Protein AF-A0AA42X2Y7-F1 (afdb_monomer_lite)

Foldseek 3Di:
DDDDDDDDDDDDDDPDDPPPPPPDDDPLVNVVVLLVLLQVLQVVCVCVVQVDTLDDKAWEAAPPQQKIKIQDQAPQRQWDDDPRITIHGDDPPDDQDQAFDDDRNDTYRYDYPDADPDQLRRLLSSQLSSCRSCVVVGLADAFDADFQCLCLALLVVLLLLLLLLLLLQLLVPPDDVSNVLSLLLSLLSVVVNCVVPVCNLRNVSNLLSNRLQSSLSSLPSSAPDSVSSSVCLNCLSPVCNPDLGCRNRSSNNVSSSLSSLCCVQPPPLSNVNNDYRDRSSNSSCVSVVHDSHDDPVVSVVSCVVSVSVVVSVVSVVSSVVVVVVVVVVVVD

pLDDT: mean 88.09, std 18.66, range [29.53, 98.88]

Sequence (332 aa):
MDIFRTALIAGVACAAGPAWSAESPIADADARGIFIEAQHLCQVDGGQLWGQSLCGPMMLVDPKSRQVTASHADVHGALKGRGEVFVGQLPPDAIVANTAVEWSGIRWTQLLWPLPQDVSRRSTLLAHEMFHRLQPALPITAPTEGGNEHLDTLEGRYWLQLEWRALADALTATDAMAQHTAVNDALAFRAERHRQFPAAAQEEAALELNEGLAEYTGVFVGNPTRSTRIQAALHDLRAHVADRSFVRSFAYATGPAYGLLLDQAAPGWRNHLAHPARDLGTHLAEVTRTPMQRGATELRAAAARYGGRALRPKCCANGSALRSWNTTVRAS

Secondary structure (DSSP, 8-state):
------PPP-------------PPPPPHHHHHHHHHHHHHHHHHHTTTTTSS-----EEEE-TTT-EEEESS--SSS-SEEETTEEEEE--TTS--SSEEEEETTEEEEEEESSPPSSHHHHHHHHHHHHHHHHGGGS---PPPP---GGGGSHHHHHHHHHHHHHHHHHHH-SSHHHHHHHHHHHHHHHHHHHHHSTTHHHHHHHHIIIIIHHHHHHHHHH--SHHHHHHHHHHHHHHGGG-S--TTTHHHHHHHHHHHHHHHHSTTGGGGTTSTT--HHHHHHHHHT------HHHHHHHHHHTTHHHHHHHHHHHHHHHHHHHHHHTT-

Radius of gyration: 25.47 Å; chains: 1; bounding box: 47×58×106 Å

Structure (mmCIF, N/CA/C/O backbone):
data_AF-A0AA42X2Y7-F1
#
_entry.id   AF-A0AA42X2Y7-F1
#
loop_
_atom_site.group_PDB
_atom_site.id
_atom_site.type_symbol
_atom_site.label_atom_id
_atom_site.label_alt_id
_atom_site.label_comp_id
_atom_site.label_asym_id
_atom_site.label_entity_id
_atom_site.label_seq_id
_atom_site.pdbx_PDB_ins_code
_atom_site.Cartn_x
_atom_site.Cartn_y
_atom_site.Cartn_z
_atom_site.occupancy
_atom_site.B_iso_or_equiv
_atom_site.auth_seq_id
_atom_site.auth_comp_id
_atom_site.auth_asym_id
_atom_site.auth_atom_id
_atom_site.pdbx_PDB_model_num
ATOM 1 N N . MET A 1 1 ? 19.946 -37.265 78.567 1.00 35.66 1 MET A N 1
ATOM 2 C CA . MET A 1 1 ? 20.543 -37.744 77.308 1.00 35.66 1 MET A CA 1
ATOM 3 C C . MET A 1 1 ? 19.448 -38.534 76.620 1.00 35.66 1 MET A C 1
ATOM 5 O O . MET A 1 1 ? 19.166 -39.643 77.043 1.00 35.66 1 MET A O 1
ATOM 9 N N . ASP A 1 2 ? 18.558 -37.853 75.896 1.00 38.69 2 ASP A N 1
ATOM 10 C CA . ASP A 1 2 ? 18.688 -37.604 74.444 1.00 38.69 2 ASP A CA 1
ATOM 11 C C . ASP A 1 2 ? 18.846 -38.951 73.710 1.00 38.69 2 ASP A C 1
ATOM 13 O O . ASP A 1 2 ? 19.746 -39.715 74.030 1.00 38.69 2 ASP A O 1
ATOM 17 N N . ILE A 1 3 ? 18.022 -39.343 72.735 1.00 37.94 3 ILE A N 1
ATOM 18 C CA . ILE A 1 3 ? 17.829 -38.673 71.444 1.00 37.94 3 ILE A CA 1
ATOM 19 C C . ILE A 1 3 ? 16.547 -39.227 70.761 1.00 37.94 3 ILE A C 1
ATOM 21 O O . ILE A 1 3 ? 16.372 -40.432 70.631 1.00 37.94 3 ILE A O 1
ATOM 25 N N . PHE A 1 4 ? 15.670 -38.301 70.356 1.00 35.34 4 PHE A N 1
ATOM 26 C CA . PHE A 1 4 ? 14.848 -38.183 69.132 1.00 35.34 4 PHE A CA 1
ATOM 27 C C . PHE A 1 4 ? 14.385 -39.385 68.263 1.00 35.34 4 PHE A C 1
ATOM 29 O O . PHE A 1 4 ? 15.204 -40.145 67.767 1.00 35.34 4 PHE A O 1
ATOM 36 N N . ARG A 1 5 ? 13.060 -39.344 67.957 1.00 37.16 5 ARG A N 1
ATOM 37 C CA . ARG A 1 5 ? 12.315 -39.350 66.649 1.00 37.16 5 ARG A CA 1
ATOM 38 C C . ARG A 1 5 ? 12.688 -40.431 65.598 1.00 37.16 5 ARG A C 1
ATOM 40 O O . ARG A 1 5 ? 13.839 -40.779 65.438 1.00 37.16 5 ARG A O 1
ATOM 47 N N . THR A 1 6 ? 11.763 -41.018 64.823 1.00 36.50 6 THR A N 1
ATOM 48 C CA . THR A 1 6 ? 10.895 -40.344 63.831 1.00 36.50 6 THR A CA 1
ATOM 49 C C . THR A 1 6 ? 9.738 -41.257 63.384 1.00 36.50 6 THR A C 1
ATOM 51 O O . THR A 1 6 ? 9.972 -42.390 62.975 1.00 36.50 6 THR A O 1
ATOM 54 N N . ALA A 1 7 ? 8.504 -40.744 63.394 1.00 36.62 7 ALA A N 1
ATOM 55 C CA . ALA A 1 7 ? 7.365 -41.321 62.677 1.00 36.62 7 ALA A CA 1
ATOM 56 C C . ALA A 1 7 ? 7.249 -40.641 61.302 1.00 36.62 7 ALA A C 1
ATOM 58 O O . ALA A 1 7 ? 7.279 -39.412 61.215 1.00 36.62 7 ALA A O 1
ATOM 59 N N . LEU A 1 8 ? 7.150 -41.439 60.238 1.00 34.03 8 LEU A N 1
ATOM 60 C CA . LEU A 1 8 ? 6.973 -40.976 58.862 1.00 34.03 8 LEU A CA 1
ATOM 61 C C . LEU A 1 8 ? 5.502 -40.573 58.650 1.00 34.03 8 LEU A C 1
ATOM 63 O O . LEU A 1 8 ? 4.612 -41.418 58.730 1.00 34.03 8 LEU A O 1
ATOM 67 N N . ILE A 1 9 ? 5.245 -39.294 58.374 1.00 38.44 9 ILE A N 1
ATOM 68 C CA . ILE A 1 9 ? 3.949 -38.795 57.896 1.00 38.44 9 ILE A CA 1
ATOM 69 C C . ILE A 1 9 ? 3.997 -38.812 56.366 1.00 38.44 9 ILE A C 1
ATOM 71 O O . ILE A 1 9 ? 4.814 -38.118 55.762 1.00 38.44 9 ILE A O 1
ATOM 75 N N . ALA A 1 10 ? 3.131 -39.607 55.739 1.00 35.12 10 ALA A N 1
ATOM 76 C CA . ALA A 1 10 ? 2.922 -39.586 54.297 1.00 35.12 10 ALA A CA 1
ATOM 77 C C . ALA A 1 10 ? 2.114 -38.333 53.919 1.00 35.12 10 ALA A C 1
ATOM 79 O O . ALA A 1 10 ? 0.920 -38.242 54.197 1.00 35.12 10 ALA A O 1
ATOM 80 N N . GLY A 1 11 ? 2.781 -37.349 53.315 1.00 34.81 11 GLY A N 1
ATOM 81 C CA . GLY A 1 11 ? 2.138 -36.180 52.722 1.00 34.81 11 GLY A CA 1
ATOM 82 C C . GLY A 1 11 ? 1.574 -36.513 51.343 1.00 34.81 11 GLY A C 1
ATOM 83 O O . GLY A 1 11 ? 2.313 -36.916 50.447 1.00 34.81 11 GLY A O 1
ATOM 84 N N . VAL A 1 12 ? 0.266 -36.328 51.168 1.00 42.28 12 VAL A N 1
ATOM 85 C CA . VAL A 1 12 ? -0.388 -36.311 49.855 1.00 42.28 12 VAL A CA 1
ATOM 86 C C . VAL A 1 12 ? 0.059 -35.044 49.127 1.00 42.28 12 VAL A C 1
ATOM 88 O O . VAL A 1 12 ? -0.296 -33.933 49.517 1.00 42.28 12 VAL A O 1
ATOM 91 N N . ALA A 1 13 ? 0.863 -35.209 48.080 1.00 39.28 13 ALA A N 1
ATOM 92 C CA . ALA A 1 13 ? 1.208 -34.134 47.164 1.00 39.28 13 ALA A CA 1
ATOM 93 C C . ALA A 1 13 ? 0.019 -33.879 46.225 1.00 39.28 13 ALA A C 1
ATOM 95 O O . ALA A 1 13 ? -0.255 -34.675 45.327 1.00 39.28 13 ALA A O 1
ATOM 96 N N . CYS A 1 14 ? -0.689 -32.766 46.423 1.00 39.78 14 CYS A N 1
ATOM 97 C CA . CYS A 1 14 ? -1.574 -32.219 45.399 1.00 39.78 14 CYS A CA 1
ATOM 98 C C . CYS A 1 14 ? -0.716 -31.802 44.200 1.00 39.78 14 CYS A C 1
ATOM 100 O O . CYS A 1 14 ? -0.008 -30.796 44.252 1.00 39.7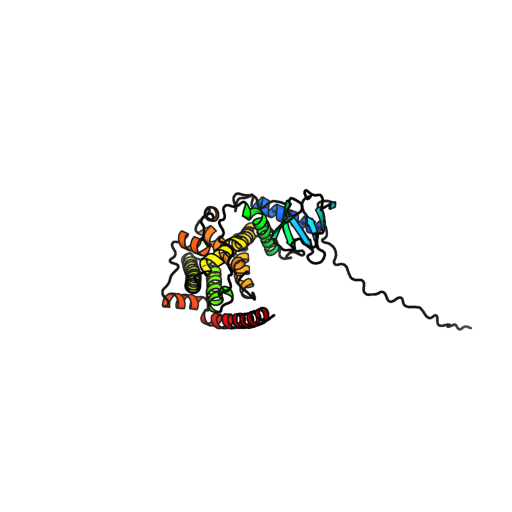8 14 CYS A O 1
ATOM 102 N N . ALA A 1 15 ? -0.769 -32.584 43.124 1.00 41.66 15 ALA A N 1
ATOM 103 C CA . ALA A 1 15 ? -0.221 -32.192 41.837 1.00 41.66 15 ALA A CA 1
ATOM 104 C C . ALA A 1 15 ? -1.043 -31.011 41.301 1.00 41.66 15 ALA A C 1
ATOM 106 O O . ALA A 1 15 ? -2.163 -31.184 40.820 1.00 41.66 15 ALA A O 1
ATOM 107 N N . ALA A 1 16 ? -0.498 -29.800 41.418 1.00 47.06 16 ALA A N 1
ATOM 108 C CA . ALA A 1 16 ? -0.986 -28.655 40.669 1.00 47.06 16 ALA A CA 1
ATOM 109 C C . ALA A 1 16 ? -0.775 -28.958 39.180 1.00 47.06 16 ALA A C 1
ATOM 111 O O . ALA A 1 16 ? 0.361 -29.071 38.716 1.00 47.06 16 ALA A O 1
ATOM 112 N N . GLY A 1 17 ? -1.872 -29.156 38.447 1.00 44.03 17 GLY A N 1
ATOM 113 C CA . GLY A 1 17 ? -1.829 -29.250 36.992 1.00 44.03 17 GLY A CA 1
ATOM 114 C C . GLY A 1 17 ? -1.224 -27.976 36.390 1.00 44.03 17 GLY A C 1
ATOM 115 O O . GLY A 1 17 ? -1.240 -26.925 37.039 1.00 44.03 17 GLY A O 1
ATOM 116 N N . PRO A 1 18 ? -0.678 -28.041 35.165 1.00 42.75 18 PRO A N 1
ATOM 117 C CA . PRO A 1 18 ? -0.149 -26.861 34.502 1.00 42.75 18 PRO A CA 1
ATOM 118 C C . PRO A 1 18 ? -1.271 -25.829 34.377 1.00 42.75 18 PRO A C 1
ATOM 120 O O . PRO A 1 18 ? -2.275 -26.068 33.707 1.00 42.75 18 PRO A O 1
ATOM 123 N N . ALA A 1 19 ? -1.108 -24.691 35.052 1.00 42.78 19 ALA A N 1
ATOM 124 C CA . ALA A 1 19 ? -1.949 -23.533 34.827 1.00 42.78 19 ALA A CA 1
ATOM 125 C C . ALA A 1 19 ? -1.808 -23.161 33.349 1.00 42.78 19 ALA A C 1
ATOM 127 O O . ALA A 1 19 ? -0.726 -22.778 32.898 1.00 42.78 19 ALA A O 1
ATOM 128 N N . TRP A 1 20 ? -2.886 -23.307 32.581 1.00 40.03 20 TRP A N 1
ATOM 129 C CA . TRP A 1 20 ? -2.995 -22.616 31.308 1.00 40.03 20 TRP A CA 1
ATOM 130 C C . TRP A 1 20 ? -2.880 -21.128 31.617 1.00 40.03 20 TRP A C 1
ATOM 132 O O . TRP A 1 20 ? -3.794 -20.530 32.182 1.00 40.03 20 TRP A O 1
ATOM 142 N N . SER A 1 21 ? -1.722 -20.544 31.311 1.00 36.31 21 SER A N 1
ATOM 143 C CA . SER A 1 21 ? -1.580 -19.099 31.278 1.00 36.31 21 SER A CA 1
ATOM 144 C C . SER A 1 21 ? -2.519 -18.620 30.182 1.00 36.31 21 SER A C 1
ATOM 146 O O . SER A 1 21 ? -2.209 -18.764 29.001 1.00 36.31 21 SER A O 1
ATOM 148 N N . ALA A 1 22 ? -3.686 -18.103 30.563 1.00 45.34 22 ALA A N 1
ATOM 149 C CA . ALA A 1 22 ? -4.433 -17.226 29.684 1.00 45.34 22 ALA A CA 1
ATOM 150 C C . ALA A 1 22 ? -3.448 -16.124 29.277 1.00 45.34 22 ALA A C 1
ATOM 152 O O . ALA A 1 22 ? -2.923 -15.415 30.137 1.00 45.34 22 ALA A O 1
ATOM 153 N N . GLU A 1 23 ? -3.089 -16.074 27.995 1.00 52.00 23 GLU A N 1
ATOM 154 C CA . GLU A 1 23 ? -2.352 -14.946 27.434 1.00 52.00 23 GLU A CA 1
ATOM 155 C C . GLU A 1 23 ? -3.095 -13.676 27.857 1.00 52.00 23 GLU A C 1
ATOM 157 O O . GLU A 1 23 ? -4.326 -13.616 27.768 1.00 52.00 23 GLU A O 1
ATOM 162 N N . SER A 1 24 ? -2.364 -12.720 28.433 1.00 55.53 24 SER A N 1
ATOM 163 C CA . SER A 1 24 ? -2.990 -11.552 29.041 1.00 55.53 24 SER A CA 1
ATOM 164 C C . SER A 1 24 ? -3.843 -10.822 27.999 1.00 55.53 24 SER A C 1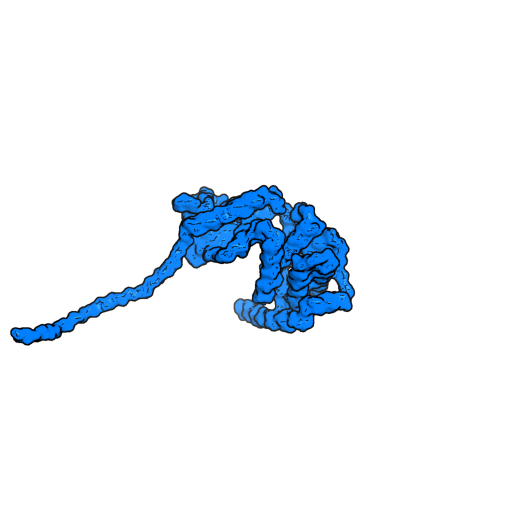
ATOM 166 O O . SER A 1 24 ? -3.353 -10.577 26.893 1.00 55.53 24 SER A O 1
ATOM 168 N N . PRO A 1 25 ? -5.096 -10.458 28.329 1.00 73.94 25 PRO A N 1
ATOM 169 C CA . PRO A 1 25 ? -5.903 -9.613 27.458 1.00 73.94 25 PRO A CA 1
ATOM 170 C C . PRO A 1 25 ? -5.135 -8.329 27.124 1.00 73.94 25 PRO A C 1
ATOM 172 O O . PRO A 1 25 ? -4.321 -7.870 27.930 1.00 73.94 25 PRO A O 1
ATOM 175 N N . ILE A 1 26 ? -5.399 -7.761 25.942 1.00 86.25 26 ILE A N 1
ATOM 176 C CA . ILE A 1 26 ? -4.789 -6.501 25.491 1.00 86.25 26 ILE A CA 1
ATOM 177 C C . ILE A 1 26 ? -4.923 -5.478 26.622 1.00 86.25 26 ILE A C 1
ATOM 179 O O . ILE A 1 26 ? -6.041 -5.164 27.040 1.00 86.25 26 ILE A O 1
ATOM 183 N N . ALA A 1 27 ? -3.798 -4.990 27.146 1.00 92.19 27 ALA A N 1
ATOM 184 C CA . ALA A 1 27 ? -3.836 -4.017 28.223 1.00 92.19 27 ALA A CA 1
ATOM 185 C C . ALA A 1 27 ? -4.458 -2.714 27.704 1.00 92.19 27 ALA A C 1
ATOM 187 O O . ALA A 1 27 ? -4.080 -2.216 26.643 1.00 92.19 27 ALA A O 1
ATOM 188 N N . ASP A 1 28 ? -5.391 -2.135 28.463 1.00 93.00 28 ASP A N 1
ATOM 189 C CA . ASP A 1 28 ? -6.124 -0.933 28.036 1.00 93.00 28 ASP A CA 1
ATOM 190 C C . ASP A 1 28 ? -5.182 0.238 27.717 1.00 93.00 28 ASP A C 1
ATOM 192 O O . ASP A 1 28 ? -5.430 1.005 26.787 1.00 93.00 28 ASP A O 1
ATOM 196 N N . ALA A 1 29 ? -4.068 0.346 28.449 1.00 93.94 29 ALA A N 1
ATOM 197 C CA . ALA A 1 29 ? -3.037 1.352 28.208 1.00 93.94 29 ALA A CA 1
ATOM 198 C C . ALA A 1 29 ? -2.328 1.162 26.855 1.00 93.94 29 ALA A C 1
ATOM 200 O O . ALA A 1 29 ? -2.108 2.148 26.149 1.00 93.94 29 ALA A O 1
ATOM 201 N N . ASP A 1 30 ? -2.025 -0.082 26.473 1.00 95.62 30 ASP A N 1
ATOM 202 C CA . ASP A 1 30 ? -1.377 -0.395 25.195 1.00 95.62 30 ASP A CA 1
ATOM 203 C C . ASP A 1 30 ? -2.327 -0.094 24.034 1.00 95.62 30 ASP A C 1
ATOM 205 O O . ASP A 1 30 ? -1.956 0.597 23.085 1.00 95.62 30 ASP A O 1
ATOM 209 N N . ALA A 1 31 ? -3.585 -0.534 24.145 1.00 97.06 31 ALA A N 1
ATOM 210 C CA . ALA A 1 31 ? -4.606 -0.257 23.141 1.00 97.06 31 ALA A CA 1
ATOM 211 C C . ALA A 1 31 ? -4.829 1.248 22.951 1.00 97.06 31 ALA A C 1
ATOM 213 O O . ALA A 1 31 ? -4.823 1.751 21.827 1.00 97.06 31 ALA A O 1
ATOM 214 N N . ARG A 1 32 ? -4.953 1.990 24.058 1.00 97.38 32 ARG A N 1
ATOM 215 C CA . ARG A 1 32 ? -5.060 3.450 24.034 1.00 97.38 32 ARG A CA 1
ATOM 216 C C . ARG A 1 32 ? -3.847 4.101 23.371 1.00 97.38 32 ARG A C 1
ATOM 218 O O . ARG A 1 32 ? -4.024 5.038 22.597 1.00 97.38 32 ARG A O 1
ATOM 225 N N . GLY A 1 33 ? -2.637 3.614 23.649 1.00 97.94 33 GLY A N 1
ATOM 226 C CA . GLY A 1 33 ? -1.412 4.093 23.008 1.00 97.94 33 GLY A CA 1
ATOM 227 C C . GLY A 1 33 ? -1.476 3.989 21.483 1.00 97.94 33 GLY A C 1
ATOM 228 O O . GLY A 1 33 ? -1.185 4.965 20.792 1.00 97.94 33 GLY A O 1
ATOM 229 N N . ILE A 1 34 ? -1.955 2.856 20.963 1.00 98.44 34 ILE A N 1
ATOM 230 C CA . ILE A 1 34 ? -2.155 2.662 19.520 1.00 98.44 34 ILE A CA 1
ATOM 231 C C . ILE A 1 34 ? -3.214 3.609 18.953 1.00 98.44 34 ILE A C 1
ATOM 233 O O . ILE A 1 34 ? -3.014 4.187 17.886 1.00 98.44 34 ILE A O 1
ATOM 237 N N . PHE A 1 35 ? -4.333 3.812 19.653 1.00 98.62 35 PHE A N 1
ATOM 238 C CA . PHE A 1 35 ? -5.367 4.737 19.182 1.00 98.62 35 PHE A CA 1
ATOM 239 C C . PHE A 1 35 ? -4.870 6.183 19.129 1.00 98.62 35 PHE A C 1
ATOM 241 O O . PHE A 1 35 ? -5.191 6.900 18.184 1.00 98.62 35 PHE A O 1
ATOM 248 N N . ILE A 1 36 ? -4.049 6.600 20.096 1.00 98.56 36 ILE A N 1
ATOM 249 C CA . ILE A 1 36 ? -3.395 7.914 20.086 1.00 98.56 36 ILE A CA 1
ATOM 250 C C . ILE A 1 36 ? -2.416 8.026 18.908 1.00 98.56 36 ILE A C 1
ATOM 252 O O . ILE A 1 36 ? -2.408 9.050 18.227 1.00 98.56 36 ILE A O 1
ATOM 256 N N . GLU A 1 37 ? -1.626 6.985 18.633 1.00 98.50 37 GLU A N 1
ATOM 257 C CA . GLU A 1 37 ? -0.706 6.939 17.486 1.00 98.50 37 GLU A CA 1
ATOM 258 C C . GLU A 1 37 ? -1.464 7.077 16.155 1.00 98.50 37 GLU A C 1
ATOM 260 O O . GLU A 1 37 ? -1.140 7.948 15.347 1.00 98.50 37 GLU A O 1
ATOM 265 N N . ALA A 1 38 ? -2.530 6.297 15.956 1.00 98.62 38 ALA A N 1
ATOM 266 C CA . ALA A 1 38 ? -3.376 6.379 14.766 1.00 98.62 38 ALA A CA 1
ATOM 267 C C . ALA A 1 38 ? -4.031 7.763 14.609 1.00 98.62 38 ALA A C 1
ATOM 269 O O . ALA A 1 38 ? -4.028 8.337 13.516 1.00 98.62 38 ALA A O 1
ATOM 270 N N . GLN A 1 39 ? -4.540 8.328 15.710 1.00 98.56 39 GLN A N 1
ATOM 271 C CA . GLN A 1 39 ? -5.127 9.666 15.730 1.00 98.56 39 GLN A CA 1
ATOM 272 C C . GLN A 1 39 ? -4.097 10.738 15.348 1.00 98.56 39 GLN A C 1
ATOM 274 O O . GLN A 1 39 ? -4.415 11.658 14.596 1.00 98.56 39 GLN A O 1
ATOM 279 N N . HIS A 1 40 ? -2.857 10.618 15.826 1.00 98.56 40 HIS A N 1
ATOM 280 C CA . HIS A 1 40 ? -1.788 11.542 15.469 1.00 98.56 40 HIS A CA 1
ATOM 281 C C . HIS A 1 40 ? -1.449 11.468 13.974 1.00 98.56 40 HIS A C 1
ATOM 283 O O . HIS A 1 40 ? -1.408 12.505 13.312 1.00 98.56 40 HIS A O 1
ATOM 289 N N . LEU A 1 41 ? -1.275 10.258 13.426 1.00 98.56 41 LEU A N 1
ATOM 290 C CA . LEU A 1 41 ? -0.979 10.045 12.004 1.00 98.56 41 LEU A CA 1
ATOM 291 C C . LEU A 1 41 ? -2.035 10.693 11.097 1.00 98.56 41 LEU A C 1
ATOM 293 O O . LEU A 1 41 ? -1.698 11.449 10.185 1.00 98.56 41 LEU A O 1
ATOM 297 N N . CYS A 1 42 ? -3.318 10.447 11.372 1.00 98.31 42 CYS A N 1
ATOM 298 C CA . CYS A 1 42 ? -4.398 10.982 10.548 1.00 98.31 42 CYS A CA 1
ATOM 299 C C . CYS A 1 42 ? -4.591 12.502 10.712 1.00 98.31 42 CYS A C 1
ATOM 301 O O . CYS A 1 42 ? -4.984 13.174 9.759 1.00 98.31 42 CYS A O 1
ATOM 303 N N . GLN A 1 43 ? -4.300 13.066 11.892 1.00 98.44 43 GLN A N 1
ATOM 304 C CA . GLN A 1 43 ? -4.346 14.514 12.126 1.00 98.44 43 GLN A CA 1
ATOM 305 C C . GLN A 1 43 ? -3.206 15.253 11.424 1.00 98.44 43 GLN A C 1
ATOM 307 O O . GLN A 1 43 ? -3.426 16.352 10.921 1.00 98.44 43 GLN A O 1
ATOM 312 N N . VAL A 1 44 ? -2.009 14.659 11.385 1.00 97.75 44 VAL A N 1
ATOM 313 C CA . VAL A 1 44 ? -0.862 15.214 10.653 1.00 97.75 44 VAL A CA 1
ATOM 314 C C . VAL A 1 44 ? -1.122 15.209 9.150 1.00 97.75 44 VAL A C 1
ATOM 316 O O . VAL A 1 44 ? -0.837 16.209 8.495 1.00 97.75 44 VAL A O 1
ATOM 319 N N . ASP A 1 45 ? -1.689 14.124 8.607 1.00 97.81 45 ASP A N 1
ATOM 320 C CA . ASP A 1 45 ? -2.139 14.107 7.211 1.00 97.81 45 ASP A CA 1
ATOM 321 C C . ASP A 1 45 ? -3.243 15.147 6.970 1.00 97.81 45 ASP A C 1
ATOM 323 O O . ASP A 1 45 ? -3.206 15.870 5.979 1.00 97.81 45 ASP A O 1
ATOM 327 N N . GLY A 1 46 ? -4.223 15.261 7.872 1.00 97.56 46 GLY A N 1
ATOM 328 C CA . GLY A 1 46 ? -5.265 16.289 7.799 1.00 97.56 46 GLY A CA 1
ATOM 329 C C . GLY A 1 46 ? -6.129 16.220 6.532 1.00 97.56 46 GLY A C 1
ATOM 330 O O . GLY A 1 46 ? -6.763 17.211 6.174 1.00 97.56 46 GLY A O 1
ATOM 331 N N . GLY A 1 47 ? -6.142 15.077 5.837 1.00 96.44 47 GLY A N 1
ATOM 332 C CA . GLY A 1 47 ? -6.790 14.908 4.539 1.00 96.44 47 GLY A CA 1
ATOM 333 C C . GLY A 1 47 ? -6.000 15.478 3.361 1.00 96.44 47 GLY A C 1
ATOM 334 O O . GLY A 1 47 ? -6.550 15.585 2.268 1.00 96.44 47 GLY A O 1
ATOM 335 N N . GLN A 1 48 ? -4.728 15.841 3.542 1.00 94.81 48 GLN A N 1
ATOM 336 C CA . GLN A 1 48 ? -3.887 16.367 2.464 1.00 94.81 48 GLN A CA 1
ATOM 337 C C . GLN A 1 48 ? -3.630 15.328 1.371 1.00 94.81 48 GLN A C 1
ATOM 339 O O . GLN A 1 48 ? -3.584 15.692 0.196 1.00 94.81 48 GLN A O 1
ATOM 344 N N . LEU A 1 49 ? -3.473 14.047 1.726 1.00 96.06 49 LEU A N 1
ATOM 345 C CA . LEU A 1 49 ? -3.146 13.015 0.744 1.00 96.06 49 LEU A CA 1
ATOM 346 C C . LEU A 1 49 ? -4.322 12.670 -0.183 1.00 96.06 49 LEU A C 1
ATOM 348 O O . LEU A 1 49 ? -4.129 12.547 -1.393 1.00 96.06 49 LEU A O 1
ATOM 352 N N . TRP A 1 50 ? -5.526 12.527 0.380 1.00 96.75 50 TRP A N 1
ATOM 353 C CA . TRP A 1 50 ? -6.711 12.001 -0.319 1.00 96.75 50 TRP A CA 1
ATOM 354 C C . TRP A 1 50 ? -7.884 12.986 -0.423 1.00 96.75 50 TRP A C 1
ATOM 356 O O . TRP A 1 50 ? -8.951 12.627 -0.917 1.00 96.75 50 TRP A O 1
ATOM 366 N N . GLY A 1 51 ? -7.725 14.220 0.065 1.00 95.88 51 GLY A N 1
ATOM 367 C CA . GLY A 1 51 ? -8.806 15.212 0.143 1.00 95.88 51 GLY A CA 1
ATOM 368 C C . GLY A 1 51 ? -9.878 14.890 1.194 1.00 95.88 51 GLY A C 1
ATOM 369 O O . GLY A 1 51 ? -10.866 15.612 1.301 1.00 95.88 51 GLY A O 1
ATOM 370 N N . GLN A 1 52 ? -9.701 13.811 1.961 1.00 96.69 52 GLN A N 1
ATOM 371 C CA . GLN A 1 52 ? -10.600 13.338 3.013 1.00 96.69 52 GLN A CA 1
ATOM 372 C C . GLN A 1 52 ? -9.781 12.772 4.177 1.00 96.69 52 GLN A C 1
ATOM 374 O O . GLN A 1 52 ? -8.679 12.265 3.979 1.00 96.69 52 GLN A O 1
ATOM 379 N N . SER A 1 53 ? -10.313 12.864 5.398 1.00 97.56 53 SER A N 1
ATOM 380 C CA . SER A 1 53 ? -9.586 12.452 6.602 1.00 97.56 53 SER A CA 1
ATOM 381 C C . SER A 1 53 ? -9.470 10.930 6.728 1.00 97.56 53 SER A C 1
ATOM 383 O O . SER A 1 53 ? -10.456 10.206 6.601 1.00 97.56 53 SER A O 1
ATOM 385 N N . LEU A 1 54 ? -8.273 10.458 7.091 1.00 98.19 54 LEU A N 1
ATOM 386 C CA . LEU A 1 54 ? -8.025 9.079 7.526 1.00 98.19 54 LEU A CA 1
ATOM 387 C C . LEU A 1 54 ? -8.465 8.818 8.980 1.00 98.19 54 LEU A C 1
ATOM 389 O O . LEU A 1 54 ? -8.404 7.680 9.443 1.00 98.19 54 LEU A O 1
ATOM 393 N N . CYS A 1 55 ? -8.908 9.834 9.730 1.00 98.38 55 CYS A N 1
ATOM 394 C CA . CYS A 1 55 ? -9.317 9.671 11.126 1.00 98.38 55 CYS A CA 1
ATOM 395 C C . CYS A 1 55 ? -10.669 8.967 11.249 1.00 98.38 55 CYS A C 1
ATOM 397 O O . CYS A 1 55 ? -11.579 9.204 10.456 1.00 98.38 55 CYS A O 1
ATOM 399 N N . GLY A 1 56 ? -10.815 8.117 12.266 1.00 97.62 56 GLY A N 1
ATOM 400 C CA . GLY A 1 56 ? -12.094 7.486 12.586 1.00 97.62 56 GLY A CA 1
ATOM 401 C C . GLY A 1 56 ? -11.965 6.248 13.481 1.00 97.62 56 GLY A C 1
ATOM 402 O O . GLY A 1 56 ? -10.884 5.987 14.014 1.00 97.62 56 GLY A O 1
ATOM 403 N N . PRO A 1 57 ? -13.050 5.468 13.627 1.00 98.19 57 PRO A N 1
ATOM 404 C CA . PRO A 1 57 ? -13.114 4.352 14.564 1.00 98.19 57 PRO A CA 1
ATOM 405 C C . PRO A 1 57 ? -12.117 3.235 14.248 1.00 98.19 57 PRO A C 1
ATOM 407 O O . PRO A 1 57 ? -11.912 2.873 13.085 1.00 98.19 57 PRO A O 1
ATOM 410 N N . MET A 1 58 ? -11.519 2.676 15.301 1.00 98.56 58 MET A N 1
ATOM 411 C CA . MET A 1 58 ? -10.522 1.608 15.237 1.00 98.56 58 MET A CA 1
ATOM 412 C C . MET A 1 58 ? -10.772 0.574 16.336 1.00 98.56 58 MET A C 1
ATOM 414 O O . MET A 1 58 ? -11.193 0.926 17.440 1.00 98.56 58 MET A O 1
ATOM 418 N N . MET A 1 59 ? -10.483 -0.689 16.037 1.00 98.19 59 MET A N 1
ATOM 419 C CA . MET A 1 59 ? -10.495 -1.782 17.000 1.00 98.19 59 MET A CA 1
ATOM 420 C C . MET A 1 59 ? -9.248 -2.657 16.876 1.00 98.19 59 MET A C 1
ATOM 422 O O . MET A 1 59 ? -8.752 -2.907 15.779 1.00 98.19 59 MET A O 1
ATOM 426 N N . LEU A 1 60 ? -8.776 -3.139 18.019 1.00 98.44 60 LEU A N 1
ATOM 427 C CA . LEU A 1 60 ? -7.741 -4.152 18.151 1.00 98.44 60 LEU A CA 1
ATOM 428 C C . LEU A 1 60 ? -8.402 -5.457 18.570 1.00 98.44 60 LEU A C 1
ATOM 430 O O . LEU A 1 60 ? -9.196 -5.475 19.514 1.00 98.44 60 LEU A O 1
ATOM 434 N N . VAL A 1 61 ? -8.065 -6.535 17.875 1.00 97.56 61 VAL A N 1
ATOM 435 C CA . VAL A 1 61 ? -8.689 -7.841 18.061 1.00 97.56 61 VAL A CA 1
ATOM 436 C C . VAL A 1 61 ? -7.624 -8.877 18.352 1.00 97.56 61 VAL A C 1
ATOM 438 O O . VAL A 1 61 ? -6.689 -9.059 17.576 1.00 97.56 61 VAL A O 1
ATOM 441 N N . ASP A 1 62 ? -7.780 -9.590 19.462 1.00 95.81 62 ASP A N 1
ATOM 442 C CA . ASP A 1 62 ? -7.023 -10.815 19.701 1.00 95.81 62 ASP A CA 1
ATOM 443 C C . ASP A 1 62 ? -7.581 -11.917 18.782 1.00 95.81 62 ASP A C 1
ATOM 445 O O . ASP A 1 62 ? -8.742 -12.310 18.940 1.00 95.81 62 ASP A O 1
ATOM 449 N N . PRO A 1 63 ? -6.792 -12.453 17.834 1.00 93.25 63 PRO A N 1
ATOM 450 C CA . PRO A 1 63 ? -7.298 -13.417 16.868 1.00 93.25 63 PRO A CA 1
ATOM 451 C C . PRO A 1 63 ? -7.683 -14.769 17.479 1.00 93.25 63 PRO A C 1
ATOM 453 O O . PRO A 1 63 ? -8.493 -15.489 16.896 1.00 93.25 63 PRO A O 1
ATOM 456 N N . LYS A 1 64 ? -7.126 -15.132 18.641 1.00 92.00 64 LYS A N 1
ATOM 457 C CA . LYS A 1 64 ? -7.421 -16.399 19.321 1.00 92.00 64 LYS A CA 1
ATOM 458 C C . LYS A 1 64 ? -8.698 -16.288 20.142 1.00 92.00 64 LYS A C 1
ATOM 460 O O . LYS A 1 64 ? -9.578 -17.138 20.032 1.00 92.00 64 LYS A O 1
ATOM 465 N N . SER A 1 65 ? -8.789 -15.257 20.982 1.00 94.00 65 SER A N 1
ATOM 466 C CA . SER A 1 65 ? -9.912 -15.097 21.917 1.00 94.00 65 SER A CA 1
ATOM 467 C C . SER A 1 65 ? -11.081 -14.299 21.339 1.00 94.00 65 SER A C 1
ATOM 469 O O . SER A 1 65 ? -12.177 -14.323 21.902 1.00 94.00 65 SER A O 1
ATOM 471 N N . ARG A 1 66 ? -10.865 -13.598 20.218 1.00 95.12 66 ARG A N 1
ATOM 472 C CA . ARG A 1 66 ? -11.808 -12.657 19.591 1.00 95.12 66 ARG A CA 1
ATOM 473 C C . ARG A 1 66 ? -12.199 -11.491 20.500 1.00 95.12 66 ARG A C 1
ATOM 475 O O . ARG A 1 66 ? -13.196 -10.818 20.237 1.00 95.12 66 ARG A O 1
ATOM 482 N N . GLN A 1 67 ? -11.448 -11.270 21.581 1.00 96.38 67 GLN A N 1
ATOM 483 C CA . GLN A 1 67 ? -11.615 -10.099 22.432 1.00 96.38 67 GLN A CA 1
ATOM 484 C C . GLN A 1 67 ? -11.276 -8.843 21.640 1.00 96.38 67 GLN A C 1
ATOM 486 O O . GLN A 1 67 ? -10.302 -8.817 20.886 1.00 96.38 67 GLN A O 1
ATOM 491 N N . VAL A 1 68 ? -12.090 -7.814 21.843 1.00 97.00 68 VAL A N 1
ATOM 492 C CA . VAL A 1 68 ? -11.982 -6.524 21.173 1.00 97.00 68 VAL A CA 1
ATOM 493 C C . VAL A 1 68 ? -11.678 -5.457 22.204 1.00 97.00 68 VAL A C 1
ATOM 495 O O . VAL A 1 68 ? -12.371 -5.372 23.219 1.00 97.00 68 VAL A O 1
ATOM 498 N N . THR A 1 69 ? -10.717 -4.598 21.883 1.00 98.12 69 THR A N 1
ATOM 499 C CA . THR A 1 69 ? -10.573 -3.275 22.493 1.00 98.12 69 THR A CA 1
ATOM 500 C C . THR A 1 69 ? -10.697 -2.236 21.385 1.00 98.12 69 THR A C 1
ATOM 502 O O . THR A 1 69 ? -10.017 -2.341 20.370 1.00 98.12 69 THR A O 1
ATOM 505 N N . ALA A 1 70 ? -11.565 -1.243 21.539 1.00 98.38 70 ALA A N 1
ATOM 506 C CA . ALA A 1 70 ? -11.916 -0.275 20.506 1.00 98.38 70 ALA A CA 1
ATOM 507 C C . ALA A 1 70 ? -11.832 1.167 21.010 1.00 98.38 70 ALA A C 1
ATOM 509 O O . ALA A 1 70 ? -11.961 1.438 22.207 1.00 98.38 70 ALA A O 1
ATOM 510 N N . SER A 1 71 ? -11.639 2.094 20.073 1.00 98.31 71 SER A N 1
ATOM 511 C CA . SER A 1 71 ? -11.493 3.525 20.354 1.00 98.31 71 SER A CA 1
ATOM 512 C C . SER A 1 71 ? -12.820 4.266 20.543 1.00 98.31 71 SER A C 1
ATOM 514 O O . SER A 1 71 ? -12.819 5.391 21.031 1.00 98.31 71 SER A O 1
ATOM 516 N N . HIS A 1 72 ? -13.946 3.664 20.150 1.00 97.88 72 HIS A N 1
ATOM 517 C CA . HIS A 1 72 ? -15.272 4.286 20.187 1.00 97.88 72 HIS A CA 1
ATOM 518 C C . HIS A 1 72 ? -16.323 3.316 20.742 1.00 97.88 72 HIS A C 1
ATOM 520 O O . HIS A 1 72 ? -16.129 2.100 20.725 1.00 97.88 72 HIS A O 1
ATOM 526 N N . ALA A 1 73 ? -17.447 3.859 21.214 1.00 97.31 73 ALA A N 1
ATOM 527 C CA . ALA A 1 73 ? -18.651 3.070 21.451 1.00 97.31 73 ALA A CA 1
ATOM 528 C C . ALA A 1 73 ? -19.236 2.618 20.111 1.00 97.31 73 ALA A C 1
ATOM 530 O O . ALA A 1 73 ? -19.152 3.355 19.131 1.00 97.31 73 ALA A O 1
ATOM 531 N N . ASP A 1 74 ? -19.867 1.449 20.081 1.00 97.38 74 ASP A N 1
ATOM 532 C CA . ASP A 1 74 ? -20.668 1.013 18.942 1.00 97.38 74 ASP A CA 1
ATOM 533 C C . ASP A 1 74 ? -22.134 1.470 19.053 1.00 97.38 74 ASP A C 1
ATOM 535 O O . ASP A 1 74 ? -22.589 1.910 20.111 1.00 97.38 74 ASP A O 1
ATOM 539 N N . VAL A 1 75 ? -22.894 1.356 17.959 1.00 97.38 75 VAL A N 1
ATOM 540 C CA . VAL A 1 75 ? -24.288 1.832 17.900 1.00 97.38 75 VAL A CA 1
ATOM 541 C C . VAL A 1 75 ? -25.247 0.883 18.621 1.00 97.38 75 VAL A C 1
ATOM 543 O O . VAL A 1 75 ? -26.226 1.334 19.214 1.00 97.38 75 VAL A O 1
ATOM 546 N N . HIS A 1 76 ? -24.994 -0.427 18.584 1.00 96.56 76 HIS A N 1
ATOM 547 C CA . HIS A 1 76 ? -25.917 -1.433 19.127 1.00 96.56 76 HIS A CA 1
ATOM 548 C C . HIS A 1 76 ? -25.546 -1.923 20.538 1.00 96.56 76 HIS A C 1
ATOM 550 O O . HIS A 1 76 ? -26.193 -2.823 21.074 1.00 96.56 76 HIS A O 1
ATOM 556 N N . GLY A 1 77 ? -24.554 -1.298 21.176 1.00 95.75 77 GLY A N 1
ATOM 557 C CA . GLY A 1 77 ? -24.144 -1.559 22.554 1.00 95.75 77 GLY A CA 1
ATOM 558 C C . GLY A 1 77 ? -23.451 -2.906 22.774 1.00 95.75 77 GLY A C 1
ATOM 559 O O . GLY A 1 77 ? -23.487 -3.415 23.903 1.00 95.75 77 GLY A O 1
ATOM 560 N N . ALA A 1 78 ? -22.851 -3.486 21.732 1.00 96.50 78 ALA A N 1
ATOM 561 C CA . ALA A 1 78 ? -22.044 -4.704 21.797 1.00 96.50 78 ALA A CA 1
ATOM 562 C C . ALA A 1 78 ? -20.745 -4.505 22.598 1.00 96.50 78 ALA A C 1
ATOM 564 O O . ALA A 1 78 ? -20.266 -5.437 23.244 1.00 96.50 78 ALA A O 1
ATOM 565 N N . LEU A 1 79 ? -20.200 -3.289 22.597 1.00 97.62 79 LEU A N 1
ATOM 566 C CA . LEU A 1 79 ? -19.036 -2.885 23.368 1.00 97.62 79 LEU A CA 1
ATOM 567 C C . LEU A 1 79 ? -19.459 -2.137 24.635 1.00 97.62 79 LEU A C 1
ATOM 569 O O . LEU A 1 79 ? -20.401 -1.341 24.647 1.00 97.62 79 LEU A O 1
ATOM 573 N N . LYS A 1 80 ? -18.735 -2.375 25.728 1.00 97.69 80 LYS A N 1
ATOM 574 C CA . LYS A 1 80 ? -18.923 -1.684 27.008 1.00 97.69 80 LYS A CA 1
ATOM 575 C C . LYS A 1 80 ? -17.717 -0.807 27.304 1.00 97.69 80 LYS A C 1
ATOM 577 O O . LYS A 1 80 ? -16.580 -1.236 27.130 1.00 97.69 80 LYS A O 1
ATOM 582 N N . GLY A 1 81 ? -17.967 0.417 27.757 1.00 96.69 81 GLY A N 1
ATOM 583 C CA . GLY A 1 81 ? -16.900 1.325 28.168 1.00 96.69 81 GLY A CA 1
ATOM 584 C C . GLY A 1 81 ? -16.115 0.760 29.353 1.00 96.69 81 GLY A C 1
ATOM 585 O O . GLY A 1 81 ? -16.704 0.292 30.330 1.00 96.69 81 GLY A O 1
ATOM 586 N N . ARG A 1 82 ? -14.787 0.821 29.265 1.00 94.88 82 ARG A N 1
ATOM 587 C CA . ARG A 1 82 ? -13.843 0.464 30.326 1.00 94.88 82 ARG A CA 1
ATOM 588 C C . ARG A 1 82 ? -12.713 1.494 30.328 1.00 94.88 82 ARG A C 1
ATOM 590 O O . ARG A 1 82 ? -11.784 1.416 29.534 1.00 94.88 82 ARG A O 1
ATOM 597 N N . GLY A 1 83 ? -12.818 2.494 31.204 1.00 92.19 83 GLY A N 1
ATOM 598 C CA . GLY A 1 83 ? -11.893 3.630 31.203 1.00 92.19 83 GLY A CA 1
ATOM 599 C C . GLY A 1 83 ? -12.027 4.463 29.925 1.00 92.19 83 GLY A C 1
ATOM 600 O O . GLY A 1 83 ? -13.112 4.950 29.623 1.00 92.19 83 GLY A O 1
ATOM 601 N N . GLU A 1 84 ? -10.928 4.620 29.187 1.00 94.44 84 GLU A N 1
ATOM 602 C CA . GLU A 1 84 ? -10.858 5.387 27.929 1.00 94.44 84 GLU A CA 1
ATOM 603 C C . GLU A 1 84 ? -11.000 4.512 26.670 1.00 94.44 84 GLU A C 1
ATOM 605 O O . GLU A 1 84 ? -10.788 4.988 25.557 1.00 94.44 84 GLU A O 1
ATOM 610 N N . VAL A 1 85 ? -11.332 3.229 26.831 1.00 97.81 85 VAL A N 1
ATOM 611 C CA . VAL A 1 85 ? -11.538 2.287 25.725 1.00 97.81 85 VAL A CA 1
ATOM 612 C C . VAL A 1 85 ? -12.895 1.599 25.839 1.00 97.81 85 VAL A C 1
ATOM 614 O O . VAL A 1 85 ? -13.580 1.673 26.862 1.00 97.81 85 VAL A O 1
ATOM 617 N N . PHE A 1 86 ? -13.284 0.900 24.779 1.00 98.31 86 PHE A N 1
ATOM 618 C CA . PHE A 1 86 ? -14.504 0.104 24.716 1.00 98.31 86 PHE A CA 1
ATOM 619 C C . PHE A 1 86 ? -14.149 -1.349 24.460 1.00 98.31 86 PHE A C 1
ATOM 621 O O . PHE A 1 86 ? -13.321 -1.637 23.603 1.00 98.31 86 PHE A O 1
ATOM 628 N N . VAL A 1 87 ? -14.749 -2.269 25.206 1.00 97.75 87 VAL A N 1
ATOM 629 C CA . VAL A 1 87 ? -14.356 -3.679 25.177 1.00 97.75 87 VAL A CA 1
ATOM 630 C C . VAL A 1 87 ? -15.538 -4.596 24.947 1.00 97.75 87 VAL A C 1
ATOM 632 O O . VAL A 1 87 ? -16.661 -4.312 25.363 1.00 97.75 87 VAL A O 1
ATOM 635 N N . GLY A 1 88 ? -15.274 -5.715 24.289 1.00 96.12 88 GLY A N 1
ATOM 636 C CA . GLY A 1 88 ? -16.268 -6.737 24.008 1.00 96.12 88 GLY A CA 1
ATOM 637 C C . GLY A 1 88 ? -15.634 -7.944 23.337 1.00 96.12 88 GLY A C 1
ATOM 638 O O . GLY A 1 88 ? -14.435 -8.189 23.472 1.00 96.12 88 GLY A O 1
ATOM 639 N N . GLN A 1 89 ? -16.443 -8.704 22.611 1.00 96.06 89 GLN A N 1
ATOM 640 C CA . GLN A 1 89 ? -15.994 -9.893 21.899 1.00 96.06 89 GLN A CA 1
ATOM 641 C C . GLN A 1 89 ? -16.709 -9.977 20.555 1.00 96.06 89 GLN A C 1
ATOM 643 O O . GLN A 1 89 ? -17.923 -9.772 20.487 1.00 96.06 89 GLN A O 1
ATOM 648 N N . LEU A 1 90 ? -15.968 -10.278 19.487 1.00 95.81 90 LEU A N 1
ATOM 649 C CA . LEU A 1 90 ? -16.580 -10.502 18.181 1.00 9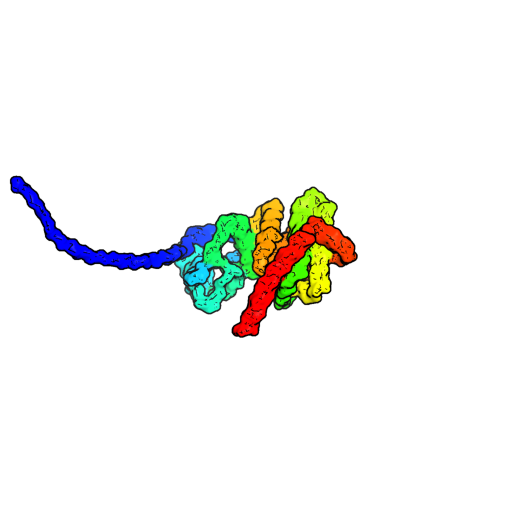5.81 90 LEU A CA 1
ATOM 650 C C . LEU A 1 90 ? -17.335 -11.836 18.171 1.00 95.81 90 LEU A C 1
ATOM 652 O O . LEU A 1 90 ? -16.779 -12.851 18.611 1.00 95.81 90 LEU A O 1
ATOM 656 N N . PRO A 1 91 ? -18.552 -11.882 17.600 1.00 93.75 91 PRO A N 1
ATOM 657 C CA . PRO A 1 91 ? -19.305 -13.125 17.472 1.00 93.75 91 PRO A CA 1
ATOM 658 C C . PRO A 1 91 ? -18.574 -14.095 16.527 1.00 93.75 91 PRO A C 1
ATOM 660 O O . PRO A 1 91 ? -17.786 -13.629 15.706 1.00 93.75 91 PRO A O 1
ATOM 663 N N . PRO A 1 92 ? -18.770 -15.423 16.622 1.00 91.94 92 PRO A N 1
ATOM 664 C CA . PRO A 1 92 ? -17.965 -16.412 15.889 1.00 91.94 92 PRO A CA 1
ATOM 665 C C . PRO A 1 92 ? -17.941 -16.253 14.362 1.00 91.94 92 PRO A C 1
ATOM 667 O O . PRO A 1 92 ? -16.968 -16.643 13.724 1.00 91.94 92 PRO A O 1
ATOM 670 N N . ASP A 1 93 ? -18.996 -15.685 13.791 1.00 89.44 93 ASP A N 1
ATOM 671 C CA . ASP A 1 93 ? -19.209 -15.461 12.361 1.00 89.44 93 ASP A CA 1
ATOM 672 C C . ASP A 1 93 ? -18.576 -14.163 11.831 1.00 89.44 93 ASP A C 1
ATOM 674 O O . ASP A 1 93 ? -18.434 -14.003 10.620 1.00 89.44 93 ASP A O 1
ATOM 678 N N . ALA A 1 94 ? -18.150 -13.247 12.707 1.00 90.88 94 ALA A N 1
ATOM 679 C CA . ALA A 1 94 ? -17.469 -12.031 12.273 1.00 90.88 94 ALA A CA 1
ATOM 680 C C . ALA A 1 94 ? -16.058 -12.326 11.724 1.00 90.88 94 ALA A C 1
ATOM 682 O O . ALA A 1 94 ? -15.315 -13.170 12.238 1.00 90.88 94 ALA A O 1
ATOM 683 N N . ILE A 1 95 ? -15.653 -11.584 10.697 1.00 89.81 95 ILE A N 1
ATOM 684 C CA . ILE A 1 95 ? -14.322 -11.702 10.096 1.00 89.81 95 ILE A CA 1
ATOM 685 C C . ILE A 1 95 ? -13.276 -11.110 11.044 1.00 89.81 95 ILE A C 1
ATOM 687 O O . ILE A 1 95 ? -13.431 -9.986 11.516 1.00 89.81 95 ILE A O 1
ATOM 691 N N . VAL A 1 96 ? -12.191 -11.850 11.277 1.00 93.31 96 VAL A N 1
ATOM 692 C CA . VAL A 1 96 ? -11.035 -11.412 12.071 1.00 93.31 96 VAL A CA 1
ATOM 693 C C . VAL A 1 96 ? -9.834 -11.295 11.144 1.00 93.31 96 VAL A C 1
ATOM 695 O O . VAL A 1 96 ? -9.197 -12.291 10.805 1.00 93.31 96 VAL A O 1
ATOM 698 N N . ALA A 1 97 ? -9.568 -10.072 10.697 1.00 93.25 97 ALA A N 1
ATOM 699 C CA . ALA A 1 97 ? -8.474 -9.738 9.793 1.00 93.25 97 ALA A CA 1
ATOM 700 C C . ALA A 1 97 ? -8.084 -8.263 9.956 1.00 93.25 97 ALA A C 1
ATO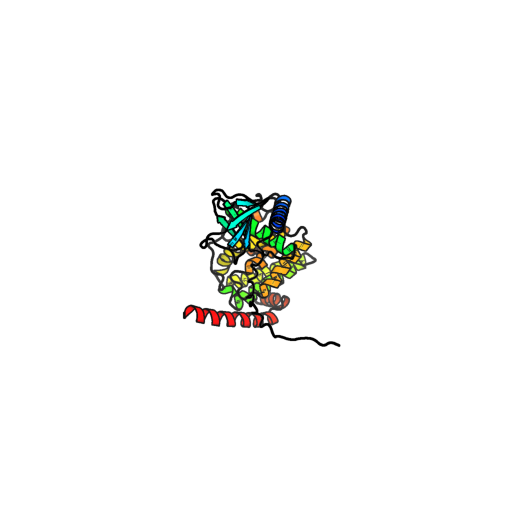M 702 O O . ALA A 1 97 ? -8.900 -7.462 10.417 1.00 93.25 97 ALA A O 1
ATOM 703 N N . ASN A 1 98 ? -6.868 -7.908 9.537 1.00 94.75 98 ASN A N 1
ATOM 704 C CA . ASN A 1 98 ? -6.532 -6.509 9.279 1.00 94.75 98 ASN A CA 1
ATOM 705 C C . ASN A 1 98 ? -7.338 -6.064 8.055 1.00 94.75 98 ASN A C 1
ATOM 707 O O . ASN A 1 98 ? -7.136 -6.626 6.980 1.00 94.75 98 ASN A O 1
ATOM 711 N N . THR A 1 99 ? -8.342 -5.212 8.259 1.00 92.19 99 THR A N 1
ATOM 712 C CA . THR A 1 99 ? -9.202 -4.691 7.186 1.00 92.19 99 THR A CA 1
ATOM 713 C C . THR A 1 99 ? -10.174 -3.638 7.730 1.00 92.19 99 THR A C 1
ATOM 715 O O . THR A 1 99 ? -10.275 -3.409 8.940 1.00 92.19 99 THR A O 1
ATOM 718 N N . ALA A 1 100 ? -10.978 -3.046 6.848 1.00 94.88 100 ALA A N 1
ATOM 719 C CA . ALA A 1 100 ? -12.168 -2.307 7.238 1.00 94.88 100 ALA A CA 1
ATOM 720 C C . ALA A 1 100 ? -13.389 -3.234 7.369 1.00 94.88 100 ALA A C 1
ATOM 722 O O . ALA A 1 100 ? -13.727 -3.958 6.435 1.00 94.88 100 ALA A O 1
ATOM 723 N N . VAL A 1 101 ? -14.089 -3.180 8.505 1.00 95.19 101 VAL A N 1
ATOM 724 C CA . VAL A 1 101 ? -15.239 -4.055 8.794 1.00 95.19 101 VAL A CA 1
ATOM 725 C C . VAL A 1 101 ? -16.464 -3.257 9.230 1.00 95.19 101 VAL A C 1
ATOM 727 O O . VAL A 1 101 ? -16.370 -2.365 10.070 1.00 95.19 101 VAL A O 1
ATOM 730 N N . GLU A 1 102 ? -17.628 -3.596 8.678 1.00 95.56 102 GLU A N 1
ATOM 731 C CA . GLU A 1 102 ? -18.918 -3.129 9.190 1.00 95.56 102 GLU A CA 1
ATOM 732 C C . GLU A 1 102 ? -19.328 -4.021 10.362 1.00 95.56 102 GLU A C 1
ATOM 734 O O . GLU A 1 102 ? -19.613 -5.207 10.182 1.00 95.56 102 GLU A O 1
ATOM 739 N N . TRP A 1 103 ? -19.351 -3.474 11.574 1.00 95.88 103 TRP A N 1
ATOM 740 C CA . TRP A 1 103 ? -19.777 -4.224 12.749 1.00 95.88 103 TRP A CA 1
ATOM 741 C C . TRP A 1 103 ? -20.460 -3.336 13.781 1.00 95.88 103 TRP A C 1
ATOM 743 O O . TRP A 1 103 ? -19.990 -2.252 14.131 1.00 95.88 103 TRP A O 1
ATOM 753 N N . SER A 1 104 ? -21.590 -3.831 14.285 1.00 95.69 104 SER A N 1
ATOM 754 C CA . SER A 1 104 ? -22.400 -3.180 15.314 1.00 95.69 104 SER A CA 1
ATOM 755 C C . SER A 1 104 ? -22.751 -1.711 14.998 1.00 95.69 104 SER A C 1
ATOM 757 O O . SER A 1 104 ? -22.700 -0.824 15.852 1.00 95.69 104 SER A O 1
ATOM 759 N N . GLY A 1 105 ? -23.089 -1.460 13.727 1.00 95.56 105 GLY A N 1
ATOM 760 C CA . GLY A 1 105 ? -23.511 -0.154 13.211 1.00 95.56 105 GLY A CA 1
ATOM 761 C C . GLY A 1 105 ? -22.381 0.849 12.956 1.00 95.56 105 GLY A C 1
ATOM 762 O O . GLY A 1 105 ? -22.666 2.022 12.725 1.00 95.56 105 GLY A O 1
ATOM 763 N N . ILE A 1 106 ? -21.116 0.417 12.995 1.00 96.88 106 ILE A N 1
ATOM 764 C CA . ILE A 1 106 ? -19.948 1.254 12.700 1.00 96.88 106 ILE A CA 1
ATOM 765 C C . ILE A 1 106 ? -19.041 0.563 11.679 1.00 96.88 106 ILE A C 1
ATOM 767 O O . ILE A 1 106 ? -18.818 -0.647 11.749 1.00 96.88 106 ILE A O 1
ATOM 771 N N . ARG A 1 107 ? -18.461 1.364 10.780 1.00 97.00 107 ARG A N 1
ATOM 772 C CA . ARG A 1 107 ? -17.342 0.965 9.928 1.00 97.00 107 ARG A CA 1
ATOM 773 C C . ARG A 1 107 ? -16.028 1.165 10.675 1.00 97.00 107 ARG A C 1
ATOM 775 O O . ARG A 1 107 ? -15.604 2.297 10.910 1.00 97.00 107 ARG A O 1
ATOM 782 N N . TRP A 1 108 ? -15.378 0.076 11.044 1.00 98.12 108 TRP A N 1
ATOM 783 C CA . TRP A 1 108 ? -14.157 0.079 11.839 1.00 98.12 108 TRP A CA 1
ATOM 784 C C . TRP A 1 108 ? -12.924 -0.161 10.990 1.00 98.12 108 TRP A C 1
ATOM 786 O O . TRP A 1 108 ? -12.958 -0.966 10.067 1.00 98.12 108 TRP A O 1
ATOM 796 N N . THR A 1 109 ? -11.811 0.455 11.375 1.00 98.50 109 THR A N 1
ATOM 797 C CA . THR A 1 109 ? -10.479 -0.071 11.069 1.00 98.50 109 THR A CA 1
ATOM 798 C C . THR A 1 109 ? -10.173 -1.199 12.062 1.00 98.50 109 THR A C 1
ATOM 800 O O . THR A 1 109 ? -9.986 -0.925 13.248 1.00 98.50 109 THR A O 1
ATOM 803 N N . GLN A 1 110 ? -10.171 -2.458 11.619 1.00 98.31 110 GLN A N 1
ATOM 804 C CA . GLN A 1 110 ? -9.853 -3.625 12.449 1.00 98.31 110 GLN A CA 1
ATOM 805 C C . GLN A 1 110 ? -8.383 -4.008 12.283 1.00 98.31 110 GLN A C 1
ATOM 807 O O . GLN A 1 110 ? -7.888 -4.105 11.165 1.00 98.31 110 GLN A O 1
ATOM 812 N N . LEU A 1 111 ? -7.706 -4.257 13.401 1.00 98.38 111 LEU A N 1
ATOM 813 C CA . LEU A 1 111 ? -6.311 -4.681 13.444 1.00 98.38 111 LEU A CA 1
ATOM 814 C C . LEU A 1 111 ? -6.140 -5.884 14.376 1.00 98.38 111 LEU A C 1
ATOM 816 O O . LEU A 1 111 ? -6.689 -5.918 15.478 1.00 98.38 111 LEU A O 1
ATOM 820 N N . LEU A 1 112 ? -5.334 -6.852 13.958 1.00 97.56 112 LEU A N 1
ATOM 821 C CA . LEU A 1 112 ? -4.997 -8.037 14.735 1.00 97.56 112 LEU A CA 1
ATOM 822 C C . LEU A 1 112 ? -3.869 -7.740 15.721 1.00 97.56 112 LEU A C 1
ATOM 824 O O . LEU A 1 112 ? -2.814 -7.230 15.349 1.00 97.56 112 LEU A O 1
ATOM 828 N N . TRP A 1 113 ? -4.074 -8.102 16.982 1.00 96.00 113 TRP A N 1
ATOM 829 C CA . TRP A 1 113 ? -3.080 -7.965 18.039 1.00 96.00 113 TRP A CA 1
ATOM 830 C C . TRP A 1 113 ? -2.171 -9.210 18.140 1.00 96.00 113 TRP A C 1
ATOM 832 O O . TRP A 1 113 ? -2.677 -10.328 18.004 1.00 96.00 113 TRP A O 1
ATOM 842 N N . PRO A 1 114 ? -0.859 -9.070 18.447 1.00 95.69 114 PRO A N 1
ATOM 843 C CA . PRO A 1 114 ? -0.105 -7.827 18.630 1.00 95.69 114 PRO A CA 1
ATOM 844 C C . PRO A 1 114 ? 0.336 -7.182 17.313 1.00 95.69 114 PRO A C 1
ATOM 846 O O . PRO A 1 114 ? 0.602 -7.857 16.321 1.00 95.69 114 PRO A O 1
ATOM 849 N N . LEU A 1 115 ? 0.484 -5.857 17.339 1.00 96.69 115 LEU A N 1
ATOM 850 C CA . LEU A 1 115 ? 0.996 -5.091 16.204 1.00 96.69 115 LEU A CA 1
ATOM 851 C C . LEU A 1 115 ? 2.526 -5.189 16.073 1.00 96.69 115 LEU A C 1
ATOM 853 O O . LEU A 1 115 ? 3.218 -5.530 17.045 1.00 96.69 115 LEU A O 1
ATOM 857 N N . PRO A 1 116 ? 3.086 -4.840 14.895 1.00 96.62 116 PRO A N 1
ATOM 858 C CA . PRO A 1 116 ? 4.527 -4.715 14.724 1.00 96.62 116 PRO A CA 1
ATOM 859 C C . PRO A 1 116 ? 5.165 -3.828 15.802 1.00 96.62 116 PRO A C 1
ATOM 861 O O . PRO A 1 116 ? 4.666 -2.756 16.145 1.00 96.62 116 PRO A O 1
ATOM 864 N N . GLN A 1 117 ? 6.296 -4.278 16.341 1.00 95.25 117 GLN A N 1
ATOM 865 C CA . GLN A 1 117 ? 7.023 -3.527 17.370 1.00 95.25 117 GLN A CA 1
ATOM 866 C C . GLN A 1 117 ? 7.826 -2.366 16.769 1.00 95.25 117 GLN A C 1
ATOM 868 O O . GLN A 1 117 ? 7.946 -1.308 17.385 1.00 95.25 117 GLN A O 1
ATOM 873 N N . ASP A 1 118 ? 8.319 -2.542 15.539 1.00 96.69 118 ASP A N 1
ATOM 874 C CA . ASP A 1 118 ? 8.951 -1.469 14.776 1.00 96.69 118 ASP A CA 1
ATOM 875 C C . ASP A 1 118 ? 7.945 -0.347 14.481 1.00 96.69 118 ASP A C 1
ATOM 877 O O . ASP A 1 118 ? 6.864 -0.591 13.943 1.00 96.69 118 ASP A O 1
ATOM 881 N N . VAL A 1 119 ? 8.310 0.883 14.847 1.00 96.00 119 VAL A N 1
ATOM 882 C CA . VAL A 1 119 ? 7.414 2.048 14.793 1.00 96.00 119 VAL A CA 1
ATOM 883 C C . VAL A 1 119 ? 7.030 2.393 13.356 1.00 96.00 119 VAL A C 1
ATOM 885 O O . VAL A 1 119 ? 5.861 2.665 13.095 1.00 96.00 119 VAL A O 1
ATOM 888 N N . SER A 1 120 ? 7.980 2.344 12.417 1.00 96.12 120 SER A N 1
ATOM 889 C CA . SER A 1 120 ? 7.737 2.682 11.008 1.00 96.12 120 SER A CA 1
ATOM 890 C C . SER 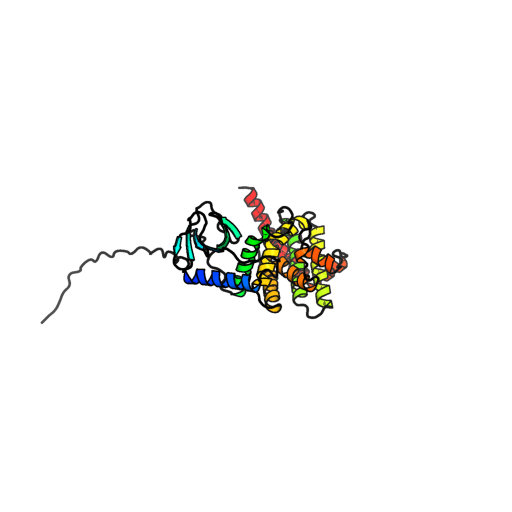A 1 120 ? 6.775 1.680 10.373 1.00 96.12 120 SER A C 1
ATOM 892 O O . SER A 1 120 ? 5.778 2.072 9.762 1.00 96.12 120 SER A O 1
ATOM 894 N N . ARG A 1 121 ? 7.002 0.381 10.596 1.00 97.50 121 ARG A N 1
ATOM 895 C CA . ARG A 1 121 ? 6.117 -0.683 10.104 1.00 97.50 121 ARG A CA 1
ATOM 896 C C . ARG A 1 121 ? 4.742 -0.640 10.757 1.00 97.50 121 ARG A C 1
ATOM 898 O O . ARG A 1 121 ? 3.745 -0.841 10.074 1.00 97.50 121 ARG A O 1
ATOM 905 N N . ARG A 1 122 ? 4.666 -0.351 12.060 1.00 98.38 122 ARG A N 1
ATOM 906 C CA . ARG A 1 122 ? 3.378 -0.192 12.745 1.00 98.38 122 ARG A CA 1
ATOM 907 C C . ARG A 1 122 ? 2.609 1.008 12.209 1.00 98.38 122 ARG A C 1
ATOM 909 O O . ARG A 1 122 ? 1.447 0.853 11.868 1.00 98.38 122 ARG A O 1
ATOM 916 N N . SER A 1 123 ? 3.255 2.163 12.069 1.00 98.62 123 SER A N 1
ATOM 917 C CA . SER A 1 123 ? 2.627 3.373 11.522 1.00 98.62 123 SER A CA 1
ATOM 918 C C . SER A 1 123 ? 2.148 3.164 10.084 1.00 98.62 123 SER A C 1
ATOM 920 O O . SER A 1 123 ? 1.060 3.613 9.727 1.00 98.62 123 SER A O 1
ATOM 922 N N . THR A 1 124 ? 2.929 2.428 9.287 1.00 98.69 124 THR A N 1
ATOM 923 C CA . THR A 1 124 ? 2.563 2.017 7.924 1.00 98.69 124 THR A CA 1
ATOM 924 C C . THR A 1 124 ? 1.302 1.153 7.937 1.00 98.69 124 THR A C 1
ATOM 926 O O . THR A 1 124 ? 0.328 1.518 7.287 1.00 98.69 124 THR A O 1
ATOM 929 N N . LEU A 1 125 ? 1.261 0.097 8.759 1.00 98.69 125 LEU A N 1
ATOM 930 C CA . LEU A 1 125 ? 0.076 -0.755 8.919 1.00 98.69 125 LEU A CA 1
ATOM 931 C C . LEU A 1 125 ? -1.151 0.038 9.400 1.00 98.69 125 LEU A C 1
ATOM 933 O O . LEU A 1 125 ? -2.239 -0.121 8.860 1.00 98.69 125 LEU A O 1
ATOM 937 N N . LEU A 1 126 ? -0.996 0.917 10.394 1.00 98.81 126 LEU A N 1
ATOM 938 C CA . LEU A 1 126 ? -2.107 1.732 10.892 1.00 98.81 126 LEU A CA 1
ATOM 939 C C . LEU A 1 126 ? -2.707 2.586 9.770 1.00 98.81 126 LEU A C 1
ATOM 941 O O . LEU A 1 126 ? -3.922 2.595 9.586 1.00 98.81 126 LEU A O 1
ATOM 945 N N . ALA A 1 127 ? -1.871 3.297 9.011 1.00 98.75 127 ALA A N 1
ATOM 946 C CA . ALA A 1 127 ? -2.335 4.148 7.920 1.00 98.75 127 ALA A CA 1
ATOM 947 C C . ALA A 1 127 ? -2.875 3.361 6.717 1.00 98.75 127 ALA A C 1
ATOM 949 O O . ALA A 1 127 ? -3.854 3.804 6.114 1.00 98.75 127 ALA A O 1
ATOM 950 N N . HIS A 1 128 ? -2.314 2.186 6.431 1.00 98.75 128 HIS A N 1
ATOM 951 C CA . HIS A 1 128 ? -2.844 1.234 5.456 1.00 98.75 128 HIS A CA 1
ATOM 952 C C . HIS A 1 128 ? -4.295 0.854 5.795 1.00 98.75 128 HIS A C 1
ATOM 954 O O . HIS A 1 128 ? -5.209 1.052 4.995 1.00 98.75 128 HIS A O 1
ATOM 960 N N . GLU A 1 129 ? -4.550 0.403 7.024 1.00 98.62 129 GLU A N 1
ATOM 961 C CA . GLU A 1 129 ? -5.894 -0.042 7.411 1.00 98.62 129 GLU A CA 1
ATOM 962 C C . GLU A 1 129 ? -6.883 1.123 7.599 1.00 98.62 129 GLU A C 1
ATOM 964 O O . GLU A 1 129 ? -8.091 0.991 7.369 1.00 98.62 129 GLU A O 1
ATOM 969 N N . MET A 1 130 ? -6.397 2.309 7.980 1.00 98.75 130 MET A N 1
ATOM 970 C CA . MET A 1 130 ? -7.211 3.531 7.955 1.00 98.75 130 MET A CA 1
ATOM 971 C C . MET A 1 130 ? -7.635 3.897 6.527 1.00 98.75 130 MET A C 1
ATOM 973 O O . MET A 1 130 ? -8.768 4.350 6.329 1.00 98.75 130 MET A O 1
ATOM 977 N N . PHE A 1 131 ? -6.772 3.670 5.531 1.00 98.50 131 PHE A N 1
ATOM 978 C CA . PHE A 1 131 ? -7.112 3.895 4.129 1.00 98.50 131 PHE A CA 1
ATOM 979 C C . PHE A 1 131 ? -8.224 2.962 3.658 1.00 98.50 131 PHE A C 1
ATOM 981 O O . PHE A 1 131 ? -9.194 3.463 3.103 1.00 98.50 131 PHE A O 1
ATOM 988 N N . HIS A 1 132 ? -8.179 1.658 3.942 1.00 97.88 132 HIS A N 1
ATOM 989 C CA . HIS A 1 132 ? -9.274 0.746 3.565 1.00 97.88 132 HIS A CA 1
ATOM 990 C C . HIS A 1 132 ? -10.637 1.150 4.147 1.00 97.88 132 HIS A C 1
ATOM 992 O O . HIS A 1 132 ? -11.694 0.919 3.542 1.00 97.88 132 HIS A O 1
ATOM 998 N N . ARG A 1 133 ? -10.647 1.805 5.315 1.00 97.75 133 ARG A N 1
ATOM 999 C CA . ARG A 1 133 ? -11.885 2.367 5.865 1.00 97.75 133 ARG A CA 1
ATOM 1000 C C . ARG A 1 133 ? -12.411 3.513 4.999 1.00 97.75 133 ARG A C 1
ATOM 1002 O O . ARG A 1 133 ? -13.616 3.562 4.759 1.00 97.75 133 ARG A O 1
ATOM 1009 N N . LEU A 1 134 ? -11.526 4.398 4.541 1.00 97.25 134 LEU A N 1
ATOM 1010 C CA . LEU A 1 134 ? -11.839 5.574 3.722 1.00 97.25 134 LEU A CA 1
ATOM 1011 C C . LEU A 1 134 ? -12.114 5.239 2.246 1.00 97.25 134 LEU A C 1
ATOM 1013 O O . LEU A 1 134 ? -12.944 5.885 1.616 1.00 97.25 134 LEU A O 1
ATOM 1017 N N . GLN A 1 135 ? -11.424 4.246 1.696 1.00 95.69 135 GLN A N 1
ATOM 1018 C CA . GLN A 1 135 ? -11.322 3.956 0.266 1.00 95.69 135 GLN A CA 1
ATOM 1019 C C . GLN A 1 135 ? -12.664 3.917 -0.490 1.00 95.69 135 GLN A C 1
ATOM 1021 O O . GLN A 1 135 ? -12.719 4.513 -1.565 1.00 95.69 135 GLN A O 1
ATOM 1026 N N . PRO A 1 136 ? -13.767 3.334 0.035 1.00 94.19 136 PRO A N 1
ATOM 1027 C CA . PRO A 1 136 ? -15.056 3.344 -0.669 1.00 94.19 136 PRO A CA 1
ATOM 1028 C C . PRO A 1 136 ? -15.658 4.742 -0.889 1.00 94.19 136 PRO A C 1
ATOM 1030 O O . PR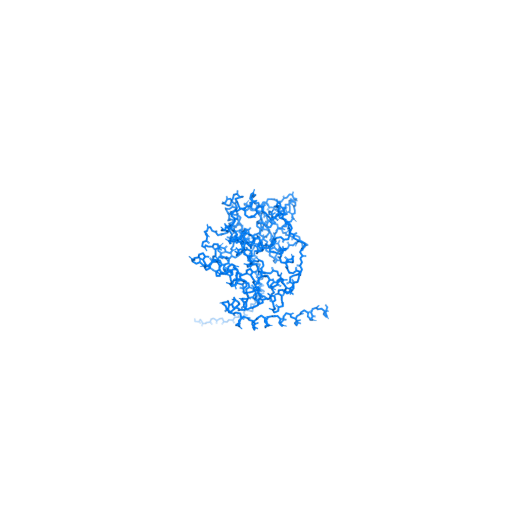O A 1 136 ? -16.544 4.897 -1.724 1.00 94.19 136 PRO A O 1
ATOM 1033 N N . ALA A 1 137 ? -15.212 5.752 -0.136 1.00 93.81 137 ALA A N 1
ATOM 1034 C CA . ALA A 1 137 ? -15.640 7.144 -0.281 1.00 93.81 137 ALA A CA 1
ATOM 1035 C C . ALA A 1 137 ? -14.776 7.942 -1.274 1.00 93.81 137 ALA A C 1
ATOM 1037 O O . ALA A 1 137 ? -15.050 9.120 -1.523 1.00 93.81 137 ALA A O 1
ATOM 1038 N N . LEU A 1 138 ? -13.717 7.337 -1.819 1.00 93.81 138 LEU A N 1
ATOM 1039 C CA . LEU A 1 138 ? -12.833 7.969 -2.792 1.00 93.81 138 LEU A CA 1
ATOM 1040 C C . LEU A 1 138 ? -13.301 7.661 -4.222 1.00 93.81 138 LEU A C 1
ATOM 1042 O O . LEU A 1 138 ? -13.814 6.574 -4.483 1.00 93.81 138 LEU A O 1
ATOM 1046 N N . PRO A 1 139 ? -13.092 8.578 -5.183 1.00 91.69 139 PRO A N 1
ATOM 1047 C CA . PRO A 1 139 ? -13.434 8.360 -6.586 1.00 91.69 139 PRO A CA 1
ATOM 1048 C C . PRO A 1 139 ? -12.399 7.452 -7.281 1.00 91.69 139 PRO A C 1
ATOM 1050 O O . PRO A 1 139 ? -11.755 7.854 -8.249 1.00 91.69 139 PRO A O 1
ATOM 1053 N N . ILE A 1 140 ? -12.214 6.232 -6.773 1.00 90.69 140 ILE A N 1
ATOM 1054 C CA . ILE A 1 140 ? -11.309 5.213 -7.317 1.00 90.69 140 ILE A CA 1
ATOM 1055 C C . ILE A 1 140 ? -12.161 4.169 -8.035 1.00 90.69 140 ILE A C 1
ATOM 1057 O O . ILE A 1 140 ? -12.988 3.501 -7.419 1.00 90.69 140 ILE A O 1
ATOM 1061 N N . THR A 1 141 ? -11.959 4.015 -9.343 1.00 83.50 141 THR A N 1
ATOM 1062 C CA . THR A 1 141 ? -12.633 2.960 -10.114 1.00 83.50 141 THR A CA 1
ATOM 1063 C C . THR A 1 141 ? -11.696 1.769 -10.258 1.00 83.50 141 THR A C 1
ATOM 1065 O O . THR A 1 141 ? -10.873 1.726 -11.172 1.00 83.50 141 THR A O 1
ATOM 1068 N N . ALA A 1 142 ? -11.812 0.800 -9.350 1.00 74.88 142 ALA A N 1
ATOM 1069 C CA . ALA A 1 142 ? -11.078 -0.455 -9.460 1.00 74.88 142 ALA A CA 1
ATOM 1070 C C . ALA A 1 142 ? -11.768 -1.396 -10.469 1.00 74.88 142 ALA A C 1
ATOM 1072 O O . ALA A 1 142 ? -12.998 -1.516 -10.452 1.00 74.88 142 ALA A O 1
ATOM 1073 N N . PRO A 1 143 ? -11.013 -2.076 -11.353 1.00 74.69 143 PRO A N 1
ATOM 1074 C CA . PRO A 1 143 ? -11.540 -3.211 -12.099 1.00 74.69 143 PRO A CA 1
ATOM 1075 C C . PRO A 1 143 ? -12.075 -4.290 -11.152 1.00 74.69 143 PRO A C 1
ATOM 1077 O O . PRO A 1 143 ? -11.693 -4.351 -9.984 1.00 74.69 143 PRO A O 1
ATOM 1080 N N . THR A 1 144 ? -12.939 -5.169 -11.664 1.00 73.88 144 THR A N 1
ATOM 1081 C CA . THR A 1 144 ? -13.338 -6.374 -10.928 1.00 73.88 144 THR A CA 1
ATOM 1082 C C . THR A 1 144 ? -12.090 -7.136 -10.495 1.00 73.88 144 THR A C 1
ATOM 1084 O O . THR A 1 144 ? -11.193 -7.339 -11.315 1.00 73.88 144 THR A O 1
ATOM 1087 N N . GLU A 1 145 ? -12.034 -7.541 -9.222 1.00 69.94 145 GLU A N 1
ATOM 1088 C CA . GLU A 1 145 ? -10.928 -8.361 -8.732 1.00 69.94 145 GLU A CA 1
ATOM 1089 C C . GLU A 1 145 ? -10.771 -9.597 -9.619 1.00 69.94 145 GLU A C 1
ATOM 1091 O O . GLU A 1 145 ? -11.712 -10.367 -9.822 1.00 69.94 145 GLU A O 1
ATOM 1096 N N . GLY A 1 146 ? -9.574 -9.741 -10.178 1.00 65.44 146 GLY A N 1
ATOM 1097 C CA . GLY A 1 146 ? -9.186 -10.869 -11.003 1.00 65.44 146 GLY A CA 1
ATOM 1098 C C . GLY A 1 146 ? -8.158 -11.754 -10.305 1.00 65.44 146 GLY A C 1
ATOM 1099 O O . GLY A 1 146 ? -7.544 -11.367 -9.306 1.00 65.44 146 GLY A O 1
ATOM 1100 N N . GLY A 1 147 ? -7.985 -12.965 -10.831 1.00 78.94 147 GLY A N 1
ATOM 1101 C CA . GLY A 1 147 ? -6.947 -13.887 -10.387 1.00 78.94 147 GLY A CA 1
ATOM 1102 C C . GLY A 1 147 ? -5.596 -13.472 -10.964 1.00 78.94 147 GLY A C 1
ATOM 1103 O O . GLY A 1 147 ? -5.468 -13.263 -12.156 1.00 78.94 147 GLY A O 1
ATOM 1104 N N . ASN A 1 148 ? -4.578 -13.312 -10.117 1.00 93.44 148 ASN A N 1
ATOM 1105 C CA . ASN A 1 148 ? -3.215 -12.955 -10.535 1.00 93.44 148 ASN A CA 1
ATOM 1106 C C . ASN A 1 148 ? -2.314 -14.201 -10.667 1.00 93.44 148 ASN A C 1
ATOM 1108 O O . ASN A 1 148 ? -1.123 -14.154 -10.348 1.00 93.44 148 ASN A O 1
ATOM 1112 N N . GLU A 1 149 ? -2.861 -15.360 -11.058 1.00 94.38 149 GLU A N 1
ATOM 1113 C CA . GLU A 1 149 ? -2.159 -16.655 -11.010 1.00 94.38 149 GLU A CA 1
ATOM 1114 C C . GLU A 1 149 ? -0.916 -16.709 -11.908 1.00 94.38 149 GLU A C 1
ATOM 1116 O O . GLU A 1 149 ? 0.007 -17.491 -11.651 1.00 94.38 149 GLU A O 1
ATOM 1121 N N . HIS A 1 150 ? -0.834 -15.863 -12.941 1.00 95.25 150 HIS A N 1
ATOM 1122 C CA . HIS A 1 150 ? 0.377 -15.721 -13.753 1.00 95.25 150 HIS A CA 1
ATOM 1123 C C . HIS A 1 150 ? 1.590 -15.312 -12.916 1.00 95.25 150 HIS A C 1
ATOM 1125 O O . HIS A 1 150 ? 2.711 -15.700 -13.257 1.00 95.25 150 HIS A O 1
ATOM 1131 N N . LEU A 1 151 ? 1.392 -14.613 -11.795 1.00 95.94 151 LEU A N 1
ATOM 1132 C CA . LEU A 1 151 ? 2.458 -14.238 -10.864 1.00 95.94 151 LEU A CA 1
ATOM 1133 C C . LEU A 1 151 ? 3.021 -15.424 -10.069 1.00 95.94 151 LEU A C 1
ATOM 1135 O O . LEU A 1 151 ? 4.045 -15.276 -9.408 1.00 95.94 151 LEU A O 1
ATOM 1139 N N . ASP A 1 152 ? 2.434 -16.616 -10.189 1.00 94.31 152 ASP A N 1
ATOM 1140 C CA . ASP A 1 152 ? 3.004 -17.873 -9.692 1.00 94.31 152 ASP A CA 1
ATOM 1141 C C . ASP A 1 152 ? 3.695 -18.704 -10.783 1.00 94.31 152 ASP A C 1
ATOM 1143 O O . ASP A 1 152 ? 4.297 -19.749 -10.515 1.00 94.31 152 ASP A O 1
ATOM 1147 N N . THR A 1 153 ? 3.707 -18.208 -12.019 1.00 95.00 153 THR A N 1
ATOM 1148 C CA . THR A 1 153 ? 4.504 -18.784 -13.102 1.00 95.00 153 THR A CA 1
ATOM 1149 C C . THR A 1 153 ? 5.938 -18.257 -13.083 1.00 95.00 153 THR A C 1
ATOM 1151 O O . THR A 1 153 ? 6.238 -17.194 -12.542 1.00 95.00 153 THR A O 1
ATOM 1154 N N . LEU A 1 154 ? 6.845 -18.992 -13.732 1.00 95.38 154 LEU A N 1
ATOM 1155 C CA . LEU A 1 154 ? 8.238 -18.574 -13.889 1.00 95.38 154 LEU A CA 1
ATOM 1156 C C . LEU A 1 154 ? 8.335 -17.195 -14.553 1.00 95.38 154 LEU A C 1
ATOM 1158 O O . LEU A 1 154 ? 9.007 -16.324 -14.010 1.00 95.38 154 LEU A O 1
ATOM 1162 N N . GLU A 1 155 ? 7.674 -16.993 -15.699 1.00 96.44 155 GLU A N 1
ATOM 1163 C CA . GLU A 1 155 ? 7.788 -15.739 -16.456 1.00 96.44 155 GLU A CA 1
ATOM 1164 C C . GLU A 1 155 ? 7.143 -14.566 -15.711 1.00 96.44 155 GLU A C 1
ATOM 1166 O O . GLU A 1 155 ? 7.750 -13.499 -15.640 1.00 96.44 155 GLU A O 1
ATOM 1171 N N . GLY A 1 156 ? 5.982 -14.767 -15.073 1.00 96.94 156 GLY A N 1
ATOM 1172 C CA . GLY A 1 156 ? 5.352 -13.727 -14.255 1.00 96.94 156 GLY A CA 1
ATOM 1173 C C . GLY A 1 156 ? 6.261 -13.267 -13.116 1.00 96.94 156 GLY A C 1
ATOM 1174 O O . GLY A 1 156 ? 6.549 -12.077 -12.996 1.00 96.94 156 GLY A O 1
ATOM 1175 N N . ARG A 1 157 ? 6.817 -14.212 -12.344 1.00 96.88 157 ARG A N 1
ATOM 1176 C CA . ARG A 1 157 ? 7.766 -13.908 -11.257 1.00 96.88 157 ARG A CA 1
ATOM 1177 C C . ARG A 1 157 ? 9.056 -13.277 -11.734 1.00 96.88 157 ARG A C 1
ATOM 1179 O O . ARG A 1 157 ? 9.627 -12.455 -11.021 1.00 96.88 157 ARG A O 1
ATOM 1186 N N . TYR A 1 158 ? 9.555 -13.722 -12.881 1.00 97.75 158 TYR A N 1
ATOM 1187 C CA . TYR A 1 158 ? 10.814 -13.251 -13.432 1.00 97.75 158 TYR A CA 1
ATOM 1188 C C . TYR A 1 158 ? 10.720 -11.777 -13.818 1.00 97.75 158 TYR A C 1
ATOM 1190 O O . TYR A 1 158 ? 11.536 -10.979 -13.360 1.00 97.75 158 TYR A O 1
ATOM 1198 N N . TRP A 1 159 ? 9.706 -11.407 -14.602 1.00 98.06 159 TRP A N 1
ATOM 1199 C CA . TRP A 1 159 ? 9.524 -10.023 -15.029 1.00 98.06 159 TRP A CA 1
ATOM 1200 C C . TRP A 1 159 ? 9.134 -9.103 -13.873 1.00 98.06 159 TRP A C 1
ATOM 1202 O O . TRP A 1 159 ? 9.703 -8.022 -13.763 1.00 98.06 159 TRP A O 1
ATOM 1212 N N . LEU A 1 160 ? 8.268 -9.552 -12.960 1.00 98.19 160 LEU A N 1
ATOM 1213 C CA . LEU A 1 160 ? 7.875 -8.767 -11.787 1.00 98.19 160 LEU A CA 1
ATOM 1214 C C . LEU A 1 160 ? 9.061 -8.477 -10.848 1.00 98.19 160 LEU A C 1
ATOM 1216 O O . LEU A 1 160 ? 9.227 -7.366 -10.362 1.00 98.19 160 LEU A O 1
ATOM 1220 N N . GLN A 1 161 ? 9.956 -9.441 -10.623 1.00 98.50 161 GLN A N 1
ATOM 1221 C CA . GLN A 1 161 ? 11.139 -9.187 -9.792 1.00 98.50 161 GLN A CA 1
ATOM 1222 C C . GLN A 1 161 ? 12.195 -8.318 -10.490 1.00 98.50 161 GLN A C 1
ATOM 1224 O O . GLN A 1 161 ? 12.948 -7.622 -9.808 1.00 98.50 161 GLN A O 1
ATOM 1229 N N . LEU A 1 162 ? 12.290 -8.344 -11.825 1.00 98.69 162 LEU A N 1
ATOM 1230 C CA . LEU A 1 162 ? 13.111 -7.373 -12.558 1.00 98.69 162 LEU A CA 1
ATOM 1231 C C . LEU A 1 162 ? 12.524 -5.964 -12.441 1.00 98.69 162 LEU A C 1
ATOM 1233 O O . LEU A 1 162 ? 13.272 -5.019 -12.203 1.00 98.69 162 LEU A O 1
ATOM 1237 N N . GLU A 1 163 ? 11.199 -5.846 -12.541 1.00 98.69 163 GLU A N 1
ATOM 1238 C CA . GLU A 1 163 ? 10.451 -4.613 -12.286 1.00 98.69 163 GLU A CA 1
ATOM 1239 C C . GLU A 1 163 ? 10.747 -4.071 -10.881 1.00 98.69 163 GLU A C 1
ATOM 1241 O O . GLU A 1 163 ? 11.170 -2.926 -10.757 1.00 98.69 163 GLU A O 1
ATOM 1246 N N . TRP A 1 164 ? 10.672 -4.900 -9.835 1.00 98.75 164 TRP A N 1
ATOM 1247 C CA . TRP A 1 164 ? 10.995 -4.479 -8.465 1.00 98.75 164 TRP A CA 1
ATOM 1248 C C . TRP A 1 164 ? 12.433 -3.988 -8.290 1.00 98.75 164 TRP A C 1
ATOM 1250 O O . TRP A 1 164 ? 12.680 -3.002 -7.597 1.00 98.75 164 TRP A O 1
ATOM 1260 N N . ARG A 1 165 ? 13.402 -4.652 -8.928 1.00 98.75 165 ARG A N 1
ATOM 1261 C CA . ARG A 1 165 ? 14.811 -4.226 -8.887 1.00 98.75 165 ARG A CA 1
ATOM 1262 C C . ARG A 1 165 ? 15.010 -2.885 -9.587 1.00 98.75 165 ARG A C 1
ATOM 1264 O O . ARG A 1 165 ? 15.707 -2.028 -9.060 1.00 98.75 165 ARG A O 1
ATOM 1271 N N . ALA A 1 166 ? 14.368 -2.692 -10.734 1.00 98.75 166 ALA A N 1
ATOM 1272 C CA . ALA A 1 166 ? 14.407 -1.425 -11.449 1.00 98.75 166 ALA A CA 1
ATOM 1273 C C . ALA A 1 166 ? 13.711 -0.297 -10.675 1.00 98.75 166 ALA A C 1
ATOM 1275 O O . ALA A 1 166 ? 14.223 0.818 -10.636 1.00 98.75 166 ALA A O 1
ATOM 1276 N N . LEU A 1 167 ? 12.613 -0.585 -9.975 1.00 98.88 167 LEU A N 1
ATOM 1277 C CA . LEU A 1 167 ? 11.972 0.370 -9.070 1.00 98.88 167 LEU A CA 1
ATOM 1278 C C . LEU A 1 167 ? 12.869 0.747 -7.889 1.00 98.88 167 LEU A C 1
ATOM 1280 O O . LEU A 1 167 ? 12.960 1.924 -7.546 1.00 98.88 167 LEU A O 1
ATOM 1284 N N . ALA A 1 168 ? 13.575 -0.219 -7.299 1.00 98.81 168 ALA A N 1
ATOM 1285 C CA . ALA A 1 168 ? 14.531 0.060 -6.232 1.00 98.81 168 ALA A CA 1
ATOM 1286 C C . ALA A 1 168 ? 15.654 1.004 -6.703 1.00 98.81 168 ALA A C 1
ATOM 1288 O O . ALA A 1 168 ? 15.991 1.961 -6.000 1.00 98.81 168 ALA A O 1
ATOM 1289 N N . ASP A 1 169 ? 16.179 0.790 -7.911 1.00 98.75 169 ASP A N 1
ATOM 1290 C CA . ASP A 1 169 ? 17.173 1.680 -8.520 1.00 98.75 169 ASP A CA 1
ATOM 1291 C C . ASP A 1 169 ? 16.571 3.062 -8.835 1.00 98.75 169 ASP A C 1
ATOM 1293 O O . ASP A 1 169 ? 17.202 4.080 -8.567 1.00 98.75 169 ASP A O 1
ATOM 1297 N N . ALA A 1 170 ? 15.323 3.137 -9.313 1.00 98.56 170 ALA A N 1
ATOM 1298 C CA . ALA A 1 170 ? 14.643 4.408 -9.584 1.00 98.56 170 ALA A CA 1
ATOM 1299 C C . ALA A 1 170 ? 14.413 5.249 -8.314 1.00 98.56 170 ALA A C 1
ATOM 1301 O O . ALA A 1 170 ? 14.543 6.476 -8.341 1.00 98.56 170 ALA A O 1
ATOM 1302 N N . LEU A 1 171 ? 14.091 4.604 -7.189 1.00 98.56 171 LEU A N 1
ATOM 1303 C CA . LEU A 1 171 ? 13.901 5.271 -5.897 1.00 98.56 171 LEU A CA 1
ATOM 1304 C C . LEU A 1 171 ? 15.222 5.731 -5.264 1.00 98.56 171 LEU A C 1
ATOM 1306 O O . LEU A 1 171 ? 15.227 6.696 -4.499 1.00 98.56 171 LEU A O 1
ATOM 1310 N N . THR A 1 172 ? 16.330 5.046 -5.561 1.00 98.06 172 THR A N 1
ATOM 1311 C CA . THR A 1 172 ? 17.660 5.333 -4.990 1.00 98.06 172 THR A CA 1
ATOM 1312 C C . THR A 1 172 ? 18.572 6.143 -5.910 1.00 98.06 172 THR A C 1
ATOM 1314 O O . THR A 1 172 ? 19.643 6.568 -5.477 1.00 98.06 172 THR A O 1
ATOM 1317 N N . ALA A 1 173 ? 18.151 6.391 -7.151 1.00 97.75 173 ALA A N 1
ATOM 1318 C CA . ALA A 1 173 ? 18.905 7.150 -8.133 1.00 97.75 173 ALA A CA 1
ATOM 1319 C C . ALA A 1 173 ? 19.295 8.545 -7.617 1.00 97.75 173 ALA A C 1
ATOM 1321 O O . ALA A 1 173 ? 18.480 9.296 -7.076 1.00 97.75 173 ALA A O 1
ATOM 1322 N N . THR A 1 174 ? 20.563 8.898 -7.824 1.00 94.12 174 THR A N 1
ATOM 1323 C CA . THR A 1 174 ? 21.151 10.176 -7.395 1.00 94.12 174 THR A CA 1
ATOM 1324 C C . THR A 1 174 ? 21.072 11.267 -8.459 1.00 94.12 174 THR A C 1
ATOM 1326 O O . THR A 1 174 ? 21.329 12.430 -8.160 1.00 94.12 174 THR A O 1
ATOM 1329 N N . ASP A 1 175 ? 20.722 10.907 -9.694 1.00 96.25 175 ASP A N 1
ATOM 1330 C CA . ASP A 1 175 ? 20.573 11.825 -10.817 1.00 96.25 175 ASP A CA 1
ATOM 1331 C C . ASP A 1 175 ? 19.391 11.436 -11.719 1.00 96.25 175 ASP A C 1
ATOM 1333 O O . ASP A 1 175 ? 18.908 10.299 -11.719 1.00 96.25 175 ASP A O 1
ATOM 1337 N N . ALA A 1 176 ? 18.922 12.412 -12.499 1.00 95.00 176 ALA A N 1
ATOM 1338 C CA . ALA A 1 176 ? 17.730 12.275 -13.328 1.00 95.00 176 ALA A CA 1
ATOM 1339 C C . ALA A 1 176 ? 17.892 11.252 -14.465 1.00 95.00 176 ALA A C 1
ATOM 1341 O O . ALA A 1 176 ? 16.915 10.613 -14.849 1.00 95.00 176 ALA A O 1
ATOM 1342 N N . MET A 1 177 ? 19.104 11.070 -15.001 1.00 96.31 177 MET A N 1
ATOM 1343 C CA . MET A 1 177 ? 19.344 10.127 -16.097 1.00 96.31 177 MET A CA 1
ATOM 1344 C C . MET A 1 177 ? 19.276 8.683 -15.594 1.00 96.31 177 MET A C 1
ATOM 1346 O O . MET A 1 177 ? 18.637 7.835 -16.225 1.00 96.31 177 MET A O 1
ATOM 1350 N N . ALA A 1 178 ? 19.892 8.413 -14.441 1.00 97.56 178 ALA A N 1
ATOM 1351 C CA . ALA A 1 178 ? 19.807 7.125 -13.766 1.00 97.56 178 ALA A CA 1
ATOM 1352 C C . ALA A 1 178 ? 18.357 6.800 -13.382 1.00 97.56 178 ALA A C 1
ATOM 1354 O O . ALA A 1 178 ? 17.873 5.712 -13.699 1.00 97.56 178 ALA A O 1
ATOM 1355 N N . GLN A 1 179 ? 17.635 7.764 -12.794 1.00 97.50 179 GLN A N 1
ATOM 1356 C CA . GLN A 1 179 ? 16.227 7.580 -12.434 1.00 97.50 179 GLN A CA 1
ATOM 1357 C C . GLN A 1 179 ? 15.367 7.281 -13.665 1.00 97.50 179 GLN A C 1
ATOM 1359 O O . GLN A 1 179 ? 14.629 6.300 -13.673 1.00 97.50 179 GLN A O 1
ATOM 1364 N N . HIS A 1 180 ? 15.496 8.078 -14.728 1.00 96.06 180 HIS A N 1
ATOM 1365 C CA . HIS A 1 180 ? 14.751 7.881 -15.971 1.00 96.06 180 HIS A CA 1
ATOM 1366 C C . HIS A 1 180 ? 15.048 6.519 -16.614 1.00 96.06 180 HIS A C 1
ATOM 1368 O O . HIS A 1 180 ? 14.133 5.823 -17.048 1.00 96.06 180 HIS A O 1
ATOM 1374 N N . THR A 1 181 ? 16.315 6.092 -16.630 1.00 96.81 181 THR A N 1
ATOM 1375 C CA . THR A 1 181 ? 16.700 4.769 -17.146 1.00 96.81 181 THR A CA 1
ATOM 1376 C C . THR A 1 181 ? 16.033 3.649 -16.350 1.00 96.81 181 THR A C 1
ATOM 1378 O O . THR A 1 181 ? 15.451 2.741 -16.945 1.00 96.81 181 THR A O 1
ATOM 1381 N N . ALA A 1 182 ? 16.068 3.737 -15.019 1.00 98.31 182 ALA A N 1
ATOM 1382 C CA . ALA A 1 182 ? 15.490 2.736 -14.135 1.00 98.31 182 ALA A CA 1
ATOM 1383 C C . ALA A 1 182 ? 13.954 2.689 -14.217 1.00 98.31 182 ALA A C 1
ATOM 1385 O O . ALA A 1 182 ? 13.381 1.606 -14.321 1.00 98.31 182 ALA A O 1
ATOM 1386 N N . VAL A 1 183 ? 13.284 3.847 -14.284 1.00 98.25 183 VAL A N 1
ATOM 1387 C CA . VAL A 1 183 ? 11.835 3.936 -14.539 1.00 98.25 183 VAL A CA 1
ATOM 1388 C C . VAL A 1 183 ? 11.483 3.280 -15.872 1.00 98.25 183 VAL A C 1
ATOM 1390 O O . VAL A 1 183 ? 10.591 2.433 -15.931 1.00 98.25 183 VAL A O 1
ATOM 1393 N N . ASN A 1 184 ? 12.214 3.605 -16.940 1.00 97.44 184 ASN A N 1
ATOM 1394 C CA . ASN A 1 184 ? 11.944 3.030 -18.251 1.00 97.44 184 ASN A CA 1
ATOM 1395 C C . ASN A 1 184 ? 12.179 1.515 -18.273 1.00 97.44 184 ASN A C 1
ATOM 1397 O O . ASN A 1 184 ? 11.532 0.817 -19.050 1.00 97.44 184 ASN A O 1
ATOM 1401 N N . ASP A 1 185 ? 13.147 1.006 -17.511 1.00 98.38 185 ASP A N 1
ATOM 1402 C CA . ASP A 1 185 ? 13.409 -0.430 -17.412 1.00 98.38 185 ASP A CA 1
ATOM 1403 C C . ASP A 1 185 ? 12.284 -1.139 -16.645 1.00 98.38 185 ASP A C 1
ATOM 1405 O O . ASP A 1 185 ? 11.760 -2.138 -17.136 1.00 98.38 185 ASP A O 1
ATOM 1409 N N . ALA A 1 186 ? 11.845 -0.584 -15.508 1.00 98.56 186 ALA A N 1
ATOM 1410 C CA . ALA A 1 186 ? 10.725 -1.112 -14.727 1.00 98.56 186 ALA A CA 1
ATOM 1411 C C . ALA A 1 186 ? 9.443 -1.213 -15.566 1.00 98.56 186 ALA A C 1
ATOM 1413 O O . ALA A 1 186 ? 8.811 -2.269 -15.627 1.00 98.56 186 ALA A O 1
ATOM 1414 N N . LEU A 1 187 ? 9.103 -0.132 -16.274 1.00 98.12 187 LEU A N 1
ATOM 1415 C CA . LEU A 1 187 ? 7.928 -0.079 -17.144 1.00 98.12 187 LEU A CA 1
ATOM 1416 C C . LEU A 1 187 ? 8.027 -1.068 -18.313 1.00 98.12 187 LEU A C 1
ATOM 1418 O O . LEU A 1 187 ? 7.025 -1.686 -18.664 1.00 98.12 187 LEU A O 1
ATOM 1422 N N . ALA A 1 188 ? 9.222 -1.283 -18.871 1.00 98.00 188 ALA A N 1
ATOM 1423 C CA . ALA A 1 188 ? 9.428 -2.277 -19.923 1.00 98.00 188 ALA A CA 1
ATOM 1424 C C . ALA A 1 188 ? 9.260 -3.721 -19.427 1.00 98.00 188 ALA A C 1
ATOM 1426 O O . ALA A 1 188 ? 8.733 -4.565 -20.153 1.00 98.00 188 ALA A O 1
ATOM 1427 N N . PHE A 1 189 ? 9.665 -4.021 -18.189 1.00 98.31 189 PHE A N 1
ATOM 1428 C CA . PHE A 1 189 ? 9.442 -5.340 -17.594 1.00 98.31 189 PHE A CA 1
ATOM 1429 C C . PHE A 1 189 ? 7.962 -5.602 -17.302 1.00 98.31 189 PHE A C 1
ATOM 1431 O O . PHE A 1 189 ? 7.480 -6.691 -17.625 1.00 98.31 189 PHE A O 1
ATOM 1438 N N . ARG A 1 190 ? 7.224 -4.608 -16.782 1.00 97.56 190 ARG A N 1
ATOM 1439 C CA . ARG A 1 190 ? 5.757 -4.692 -16.668 1.00 97.56 190 ARG A CA 1
ATOM 1440 C C . ARG A 1 190 ? 5.123 -4.949 -18.034 1.00 97.56 190 ARG A C 1
ATOM 1442 O O . ARG A 1 190 ? 4.337 -5.879 -18.184 1.00 97.56 190 ARG A O 1
ATOM 1449 N N . ALA A 1 191 ? 5.504 -4.168 -19.041 1.00 96.50 191 ALA A N 1
ATOM 1450 C CA . ALA A 1 191 ? 4.928 -4.258 -20.377 1.00 96.50 191 ALA A CA 1
ATOM 1451 C C . ALA A 1 191 ? 5.159 -5.621 -21.040 1.00 96.50 191 ALA A C 1
ATOM 1453 O O . ALA A 1 191 ? 4.249 -6.163 -21.667 1.00 96.50 191 ALA A O 1
ATOM 1454 N N . GLU A 1 192 ? 6.353 -6.201 -20.886 1.00 97.44 192 GLU A N 1
ATOM 1455 C CA . GLU A 1 192 ? 6.631 -7.554 -21.373 1.00 97.44 192 GLU A CA 1
ATOM 1456 C C . GLU A 1 192 ? 5.792 -8.599 -20.632 1.00 97.44 192 GLU A C 1
ATOM 1458 O O . GLU A 1 192 ? 5.265 -9.521 -21.254 1.00 97.44 192 GLU A O 1
ATOM 1463 N N . ARG A 1 193 ? 5.628 -8.454 -19.313 1.00 96.44 193 ARG A N 1
ATOM 1464 C CA . ARG A 1 193 ? 4.785 -9.348 -18.515 1.00 96.44 193 ARG A CA 1
ATOM 1465 C C . ARG A 1 193 ? 3.332 -9.297 -18.987 1.00 96.44 193 ARG A C 1
ATOM 1467 O O . ARG A 1 193 ? 2.765 -10.342 -19.290 1.00 96.44 193 ARG A O 1
ATOM 1474 N N . HIS A 1 194 ? 2.762 -8.107 -19.160 1.00 95.12 194 HIS A N 1
ATOM 1475 C CA . HIS A 1 194 ? 1.404 -7.932 -19.692 1.00 95.12 194 HIS A CA 1
ATOM 1476 C C . HIS A 1 194 ? 1.263 -8.439 -21.134 1.00 95.12 194 HIS A C 1
ATOM 1478 O O . HIS A 1 194 ? 0.237 -9.009 -21.493 1.00 95.12 194 HIS A O 1
ATOM 1484 N N . ARG A 1 195 ? 2.313 -8.329 -21.960 1.00 95.50 195 ARG A N 1
ATOM 1485 C CA . ARG A 1 195 ? 2.332 -8.907 -23.315 1.00 95.50 195 ARG A CA 1
ATOM 1486 C C . ARG A 1 195 ? 2.254 -10.440 -23.298 1.00 95.50 195 ARG A C 1
ATOM 1488 O O . ARG A 1 195 ? 1.669 -11.027 -24.207 1.00 95.50 195 ARG A O 1
ATOM 1495 N N . GLN A 1 196 ? 2.866 -11.096 -22.310 1.00 96.00 196 GLN A N 1
ATOM 1496 C CA . GLN A 1 196 ? 2.835 -12.559 -22.169 1.00 96.00 196 GLN A CA 1
ATOM 1497 C C . GLN A 1 196 ? 1.546 -13.077 -21.517 1.00 96.00 196 GLN A C 1
ATOM 1499 O O . GLN A 1 196 ? 1.153 -14.215 -21.776 1.00 96.00 196 GLN A O 1
ATOM 1504 N N . PHE A 1 197 ? 0.887 -12.251 -20.704 1.00 95.50 197 PHE A N 1
ATOM 1505 C CA . PHE A 1 197 ? -0.319 -12.598 -19.955 1.00 95.50 197 PHE A CA 1
ATOM 1506 C C . PHE A 1 197 ? -1.421 -11.566 -20.243 1.00 95.50 197 PHE A C 1
ATOM 1508 O O . PHE A 1 197 ? -1.504 -10.560 -19.547 1.00 95.50 197 PHE A O 1
ATOM 1515 N N . PRO A 1 198 ? -2.282 -11.782 -21.255 1.00 89.50 198 PRO A N 1
ATOM 1516 C CA . PRO A 1 198 ? -3.205 -10.747 -21.735 1.00 89.50 198 PRO A CA 1
ATOM 1517 C C . PRO A 1 198 ? -4.205 -10.194 -20.703 1.00 89.50 198 PRO A C 1
ATOM 1519 O O . PRO A 1 198 ? -4.657 -9.065 -20.863 1.00 89.50 198 PRO A O 1
ATOM 1522 N N . ALA A 1 199 ? -4.549 -10.960 -19.660 1.00 90.75 199 ALA A N 1
ATOM 1523 C CA . ALA A 1 199 ? -5.445 -10.517 -18.584 1.00 90.75 199 ALA A CA 1
ATOM 1524 C C . ALA A 1 199 ? -4.726 -9.724 -17.471 1.00 90.75 199 ALA A C 1
ATOM 1526 O O . ALA A 1 199 ? -5.356 -8.955 -16.745 1.00 90.75 199 ALA A O 1
ATOM 1527 N N . ALA A 1 200 ? -3.394 -9.818 -17.412 1.00 93.31 200 ALA A N 1
ATOM 1528 C CA . ALA A 1 200 ? -2.569 -9.294 -16.331 1.00 93.31 200 ALA A CA 1
ATOM 1529 C C . ALA A 1 200 ? -2.753 -7.794 -16.081 1.00 93.31 200 ALA A C 1
ATOM 1531 O O . ALA A 1 200 ? -2.786 -7.368 -14.934 1.00 93.31 200 ALA A O 1
ATOM 1532 N N . ALA A 1 201 ? -2.912 -6.988 -17.135 1.00 91.19 201 ALA A N 1
ATOM 1533 C CA . ALA A 1 201 ? -3.108 -5.548 -16.982 1.00 91.19 201 ALA A CA 1
ATOM 1534 C C . ALA A 1 201 ? -4.370 -5.221 -16.166 1.00 91.19 201 ALA A C 1
ATOM 1536 O O . ALA A 1 201 ? -4.339 -4.354 -15.299 1.00 91.19 201 ALA A O 1
ATOM 1537 N N . GLN A 1 202 ? -5.472 -5.938 -16.406 1.00 90.69 202 GLN A N 1
ATOM 1538 C CA . GLN A 1 202 ? -6.722 -5.732 -15.675 1.00 90.69 202 GLN A CA 1
ATOM 1539 C C . GLN A 1 202 ? -6.657 -6.329 -14.261 1.00 90.69 202 GLN A C 1
ATOM 1541 O O . GLN A 1 202 ? -7.051 -5.666 -13.302 1.00 90.69 202 GLN A O 1
ATOM 1546 N N . GLU A 1 203 ? -6.166 -7.563 -14.139 1.00 92.06 203 GLU A N 1
ATOM 1547 C CA . GLU A 1 203 ? -6.130 -8.323 -12.880 1.00 92.06 203 GLU A CA 1
ATOM 1548 C C . GLU A 1 203 ? -5.180 -7.684 -11.858 1.00 92.06 203 GLU A C 1
ATOM 1550 O O . GLU A 1 203 ? -5.505 -7.573 -10.671 1.00 92.06 203 GLU A O 1
ATOM 1555 N N . GLU A 1 204 ? -4.032 -7.187 -12.321 1.00 94.50 204 GLU A N 1
ATOM 1556 C CA . GLU A 1 204 ? -3.069 -6.510 -11.458 1.00 94.50 204 GLU A CA 1
ATOM 1557 C C . GLU A 1 204 ? -3.533 -5.116 -11.072 1.00 94.50 204 GLU A C 1
ATOM 1559 O O . GLU A 1 204 ? -3.352 -4.727 -9.922 1.00 94.50 204 GLU A O 1
ATOM 1564 N N . ALA A 1 205 ? -4.155 -4.371 -11.995 1.00 93.69 205 ALA A N 1
ATOM 1565 C CA . ALA A 1 205 ? -4.704 -3.053 -11.691 1.00 93.69 205 ALA A CA 1
ATOM 1566 C C . ALA A 1 205 ? -5.731 -3.124 -10.554 1.00 93.69 205 ALA A C 1
ATOM 1568 O O . ALA A 1 205 ? -5.746 -2.246 -9.696 1.00 93.69 205 ALA A O 1
ATOM 1569 N N . ALA A 1 206 ? -6.559 -4.174 -10.509 1.00 92.44 206 ALA A N 1
ATOM 1570 C CA . ALA A 1 206 ? -7.518 -4.366 -9.424 1.00 92.44 206 ALA A CA 1
ATOM 1571 C C . ALA A 1 206 ? -6.825 -4.456 -8.055 1.00 92.44 206 ALA A C 1
ATOM 1573 O O . ALA A 1 206 ? -7.183 -3.721 -7.135 1.00 92.44 206 ALA A O 1
ATOM 1574 N N . LEU A 1 207 ? -5.796 -5.303 -7.926 1.00 94.31 207 LEU A N 1
ATOM 1575 C CA . LEU A 1 207 ? -5.086 -5.452 -6.655 1.00 94.31 207 LEU A CA 1
ATOM 1576 C C . LEU A 1 207 ? -4.184 -4.251 -6.342 1.00 94.31 207 LEU A C 1
ATOM 1578 O O . LEU A 1 207 ? -4.076 -3.854 -5.188 1.00 94.31 207 LEU A O 1
ATOM 1582 N N . GLU A 1 208 ? -3.553 -3.643 -7.343 1.00 94.31 208 GLU A N 1
ATOM 1583 C CA . GLU A 1 208 ? -2.701 -2.469 -7.148 1.00 94.31 208 GLU A CA 1
ATOM 1584 C C . GLU A 1 208 ? -3.512 -1.248 -6.691 1.00 94.31 208 GLU A C 1
ATOM 1586 O O . GLU A 1 208 ? -3.075 -0.519 -5.802 1.00 94.31 208 GLU A O 1
ATOM 1591 N N . LEU A 1 209 ? -4.725 -1.057 -7.218 1.00 94.12 209 LEU A N 1
ATOM 1592 C CA . LEU A 1 209 ? -5.634 -0.010 -6.747 1.00 94.12 209 LEU A CA 1
ATOM 1593 C C . LEU A 1 209 ? -6.265 -0.337 -5.387 1.00 94.12 209 LEU A C 1
ATOM 1595 O O . LEU A 1 209 ? -6.662 0.587 -4.677 1.00 94.12 209 LEU A O 1
ATOM 1599 N N . ASN A 1 210 ? -6.352 -1.618 -5.014 1.00 94.44 210 ASN A N 1
ATOM 1600 C CA . ASN A 1 210 ? -6.847 -2.015 -3.701 1.00 94.44 210 ASN A CA 1
ATOM 1601 C C . ASN A 1 210 ? -5.762 -1.964 -2.616 1.00 94.44 210 ASN A C 1
ATOM 1603 O O . ASN A 1 210 ? -5.787 -1.101 -1.745 1.00 94.44 210 ASN A O 1
ATOM 1607 N N . GLU A 1 211 ? -4.796 -2.874 -2.699 1.00 95.69 211 GLU A N 1
ATOM 1608 C CA . GLU A 1 211 ? -3.729 -3.071 -1.713 1.00 95.69 211 GLU A CA 1
ATOM 1609 C C . GLU A 1 211 ? -2.554 -2.123 -1.952 1.00 95.69 211 GLU A C 1
ATOM 1611 O O . GLU A 1 211 ? -1.944 -1.623 -1.013 1.00 95.69 211 GLU A O 1
ATOM 1616 N N . GLY A 1 212 ? -2.226 -1.835 -3.216 1.00 97.50 212 GLY A N 1
ATOM 1617 C CA . GLY A 1 212 ? -1.076 -0.990 -3.542 1.00 97.50 212 GLY A CA 1
ATOM 1618 C C . GLY A 1 212 ? -1.276 0.467 -3.124 1.00 97.50 212 GLY A C 1
ATOM 1619 O O . GLY A 1 212 ? -0.350 1.090 -2.605 1.00 97.50 212 GLY A O 1
ATOM 1620 N N . LEU A 1 213 ? -2.487 1.011 -3.284 1.00 97.75 213 LEU A N 1
ATOM 1621 C CA . LEU A 1 213 ? -2.838 2.342 -2.772 1.00 97.75 213 LEU A CA 1
ATOM 1622 C C . LEU A 1 213 ? -2.936 2.382 -1.245 1.00 97.75 213 LEU A C 1
ATOM 1624 O O . LEU A 1 213 ? -2.562 3.396 -0.647 1.00 97.75 213 LEU A O 1
ATOM 1628 N N . ALA A 1 214 ? -3.400 1.298 -0.620 1.00 98.38 214 ALA A N 1
ATOM 1629 C CA . ALA A 1 214 ? -3.414 1.168 0.830 1.00 98.38 214 ALA A CA 1
ATOM 1630 C C . ALA A 1 214 ? -1.986 1.173 1.389 1.00 98.38 214 ALA A C 1
ATOM 1632 O O . ALA A 1 214 ? -1.670 1.996 2.249 1.00 98.38 214 ALA A O 1
ATOM 1633 N N . GLU A 1 215 ? -1.084 0.377 0.811 1.00 98.75 215 GLU A N 1
ATOM 1634 C CA . GLU A 1 215 ? 0.313 0.324 1.243 1.00 98.75 215 GLU A CA 1
ATOM 1635 C C . GLU A 1 215 ? 1.054 1.623 0.935 1.00 98.75 215 GLU A C 1
ATOM 1637 O O . GLU A 1 215 ? 1.770 2.145 1.785 1.00 98.75 215 GLU A O 1
ATOM 1642 N N . TYR A 1 216 ? 0.825 2.230 -0.233 1.00 98.81 216 TYR A N 1
ATOM 1643 C CA . TYR A 1 216 ? 1.348 3.562 -0.535 1.00 98.81 216 TYR A CA 1
ATOM 1644 C C . TYR A 1 216 ? 0.892 4.604 0.499 1.00 98.81 216 TYR A C 1
ATOM 1646 O O . TYR A 1 216 ? 1.703 5.417 0.951 1.00 98.81 216 TYR A O 1
ATOM 1654 N N . THR A 1 217 ? -0.381 4.571 0.903 1.00 98.75 217 THR A N 1
ATOM 1655 C CA . THR A 1 217 ? -0.910 5.458 1.950 1.00 98.75 217 THR A CA 1
ATOM 1656 C C . THR A 1 217 ? -0.226 5.192 3.283 1.00 98.75 217 THR A C 1
ATOM 1658 O O . THR A 1 217 ? 0.224 6.137 3.934 1.00 98.75 217 THR A O 1
ATOM 1661 N N . GLY A 1 218 ? -0.078 3.915 3.643 1.00 98.75 218 GLY A N 1
ATOM 1662 C CA . GLY A 1 218 ? 0.690 3.461 4.794 1.00 98.75 218 GLY A CA 1
ATOM 1663 C C . GLY A 1 218 ? 2.097 4.047 4.806 1.00 98.75 218 GLY A C 1
ATOM 1664 O O . GLY A 1 218 ? 2.489 4.734 5.750 1.00 98.75 218 GLY A O 1
ATOM 1665 N N . VAL A 1 219 ? 2.839 3.851 3.717 1.00 98.81 219 VAL A N 1
ATOM 1666 C CA . VAL A 1 219 ? 4.214 4.325 3.571 1.00 98.81 219 VAL A CA 1
ATOM 1667 C C . VAL A 1 219 ? 4.278 5.846 3.649 1.00 98.81 219 VAL A C 1
ATOM 1669 O O . VAL A 1 219 ? 5.124 6.377 4.367 1.00 98.81 219 VAL A O 1
ATOM 1672 N N . PHE A 1 220 ? 3.400 6.567 2.953 1.00 98.62 220 PHE A N 1
ATOM 1673 C CA . PHE A 1 220 ? 3.439 8.028 2.898 1.00 98.62 220 PHE A CA 1
ATOM 1674 C C . PHE A 1 220 ? 3.089 8.680 4.242 1.00 98.62 220 PHE A C 1
ATOM 1676 O O . PHE A 1 220 ? 3.795 9.591 4.685 1.00 98.62 220 PHE A O 1
ATOM 1683 N N . VAL A 1 221 ? 2.013 8.226 4.888 1.00 98.38 221 VAL A N 1
ATOM 1684 C CA . VAL A 1 221 ? 1.504 8.803 6.142 1.00 98.38 221 VAL A CA 1
ATOM 1685 C C . VAL A 1 221 ? 2.304 8.302 7.340 1.00 98.38 221 VAL A C 1
ATOM 1687 O O . VAL A 1 221 ? 2.661 9.086 8.215 1.00 98.38 221 VAL A O 1
ATOM 1690 N N . GLY A 1 222 ? 2.646 7.014 7.360 1.00 98.00 222 GLY A N 1
ATOM 1691 C CA . GLY A 1 222 ? 3.384 6.382 8.451 1.00 98.00 222 GLY A CA 1
ATOM 1692 C C . GLY A 1 222 ? 4.861 6.774 8.526 1.00 98.00 222 GLY A C 1
ATOM 1693 O O . GLY A 1 222 ? 5.512 6.501 9.532 1.00 98.00 222 GLY A O 1
ATOM 1694 N N . ASN A 1 223 ? 5.407 7.425 7.490 1.00 98.12 223 ASN A N 1
ATOM 1695 C CA . ASN A 1 223 ? 6.815 7.814 7.436 1.00 98.12 223 ASN A CA 1
ATOM 1696 C C . ASN A 1 223 ? 6.970 9.320 7.141 1.00 98.12 223 ASN A C 1
ATOM 1698 O O . ASN A 1 223 ? 6.614 9.780 6.052 1.00 98.12 223 ASN A O 1
ATOM 1702 N N . PRO A 1 224 ? 7.573 10.105 8.058 1.00 93.88 224 PRO A N 1
ATOM 1703 C CA . PRO A 1 224 ? 7.484 11.569 8.020 1.00 93.88 224 PRO A CA 1
ATOM 1704 C C . PRO A 1 224 ? 8.373 12.247 6.968 1.00 93.88 224 PRO A C 1
ATOM 1706 O O . PRO A 1 224 ? 8.147 13.404 6.626 1.00 93.88 224 PRO A O 1
ATOM 1709 N N . THR A 1 225 ? 9.402 11.570 6.453 1.00 96.81 225 THR A N 1
ATOM 1710 C CA . THR A 1 225 ? 10.372 12.169 5.524 1.00 96.81 225 THR A CA 1
ATOM 1711 C C . THR A 1 225 ? 10.425 11.411 4.205 1.00 96.81 225 THR A C 1
ATOM 1713 O O . THR A 1 225 ? 10.182 10.206 4.158 1.00 96.81 225 THR A O 1
ATOM 1716 N N . ARG A 1 226 ? 10.847 12.084 3.125 1.00 96.25 226 ARG A N 1
ATOM 1717 C CA . ARG A 1 226 ? 11.101 11.423 1.830 1.00 96.25 226 ARG A CA 1
ATOM 1718 C C . ARG A 1 226 ? 12.065 10.240 1.970 1.00 96.25 226 ARG A C 1
ATOM 1720 O O . ARG A 1 226 ? 11.837 9.203 1.361 1.00 96.25 226 ARG A O 1
ATOM 1727 N N . SER A 1 227 ? 13.114 10.385 2.782 1.00 97.62 227 SER A N 1
ATOM 1728 C CA . SER A 1 227 ? 14.097 9.320 3.006 1.00 97.62 227 SER A CA 1
ATOM 1729 C C . SER A 1 227 ? 13.461 8.096 3.667 1.00 97.62 227 SER A C 1
ATOM 1731 O O . SER A 1 227 ? 13.602 6.988 3.157 1.00 97.62 227 SER A O 1
ATOM 1733 N N . THR A 1 228 ? 12.696 8.287 4.747 1.00 98.25 228 THR A N 1
ATOM 1734 C CA . THR A 1 228 ? 12.039 7.173 5.451 1.00 98.25 228 THR A CA 1
ATOM 1735 C C . THR A 1 228 ? 10.953 6.510 4.604 1.00 98.25 228 THR A C 1
ATOM 1737 O O . THR A 1 228 ? 10.846 5.290 4.630 1.00 98.25 228 THR A O 1
ATOM 1740 N N . ARG A 1 229 ? 10.228 7.267 3.768 1.00 98.62 229 ARG A N 1
ATOM 1741 C CA . ARG A 1 229 ? 9.289 6.709 2.774 1.00 98.62 229 ARG A CA 1
ATOM 1742 C C . ARG A 1 229 ? 9.989 5.838 1.735 1.00 98.62 229 ARG A C 1
ATOM 1744 O O . ARG A 1 229 ? 9.532 4.738 1.451 1.00 98.62 229 ARG A O 1
ATOM 1751 N N . ILE A 1 230 ? 11.119 6.308 1.199 1.00 98.50 230 ILE A N 1
ATOM 1752 C CA . ILE A 1 230 ? 11.936 5.519 0.268 1.00 98.50 230 ILE A CA 1
ATOM 1753 C C . ILE A 1 230 ? 12.455 4.253 0.959 1.00 98.50 230 ILE A C 1
ATOM 1755 O O . ILE A 1 230 ? 12.400 3.185 0.363 1.00 98.50 230 ILE A O 1
ATOM 1759 N N . GLN A 1 231 ? 12.920 4.332 2.211 1.00 98.44 231 GLN A N 1
ATOM 1760 C CA . GLN A 1 231 ? 13.376 3.140 2.936 1.00 98.44 231 GLN A CA 1
ATOM 1761 C C . GLN A 1 231 ? 12.253 2.127 3.183 1.00 98.44 231 GLN A C 1
ATOM 1763 O O . GLN A 1 231 ? 12.508 0.933 3.040 1.00 98.44 231 GLN A O 1
ATOM 1768 N N . ALA A 1 232 ? 11.035 2.578 3.497 1.00 98.50 232 ALA A N 1
ATOM 1769 C CA . ALA A 1 232 ? 9.874 1.700 3.635 1.00 98.50 232 ALA A CA 1
ATOM 1770 C C . ALA A 1 232 ? 9.519 1.025 2.296 1.00 98.50 232 ALA A C 1
ATOM 1772 O O . ALA A 1 232 ? 9.539 -0.195 2.215 1.00 98.50 232 ALA A O 1
ATOM 1773 N N . ALA A 1 233 ? 9.391 1.784 1.201 1.00 98.69 233 ALA A N 1
ATOM 1774 C CA . ALA A 1 233 ? 9.139 1.200 -0.122 1.00 98.69 233 ALA A CA 1
ATOM 1775 C C . ALA A 1 233 ? 10.246 0.215 -0.570 1.00 98.69 233 ALA A C 1
ATOM 1777 O O . ALA A 1 233 ? 9.979 -0.825 -1.170 1.00 98.69 233 ALA A O 1
ATOM 1778 N N . LEU A 1 234 ? 11.517 0.509 -0.260 1.00 98.69 234 LEU A N 1
ATOM 1779 C CA . LEU A 1 234 ? 12.634 -0.410 -0.513 1.00 98.69 234 LEU A CA 1
ATOM 1780 C C . LEU A 1 234 ? 12.587 -1.657 0.372 1.00 98.69 234 LEU A C 1
ATOM 1782 O O . LEU A 1 234 ? 13.089 -2.704 -0.042 1.00 98.69 234 LEU A O 1
ATOM 1786 N N . HIS A 1 235 ? 12.057 -1.552 1.591 1.00 97.88 235 HIS A N 1
ATOM 1787 C CA . HIS A 1 235 ? 11.814 -2.707 2.444 1.00 97.88 235 HIS A CA 1
ATOM 1788 C C . HIS A 1 235 ? 10.795 -3.633 1.783 1.00 97.88 235 HIS A C 1
ATOM 1790 O O . HIS A 1 235 ? 11.111 -4.810 1.623 1.00 97.88 235 HIS A O 1
ATOM 1796 N N . ASP A 1 236 ? 9.668 -3.109 1.302 1.00 97.81 236 ASP A N 1
ATOM 1797 C CA . ASP A 1 236 ? 8.603 -3.911 0.684 1.00 97.81 236 ASP A CA 1
ATOM 1798 C C . ASP A 1 236 ? 9.100 -4.619 -0.583 1.00 97.81 236 ASP A C 1
ATOM 1800 O O . ASP A 1 236 ? 8.997 -5.843 -0.705 1.00 97.81 236 ASP A O 1
ATOM 1804 N N . LEU A 1 237 ? 9.788 -3.885 -1.468 1.00 98.00 237 LEU A N 1
ATOM 1805 C CA . LEU A 1 237 ? 10.423 -4.437 -2.675 1.00 98.00 237 LEU A CA 1
ATOM 1806 C C . LEU A 1 237 ? 11.410 -5.581 -2.381 1.00 98.00 237 LEU A C 1
ATOM 1808 O O . LEU A 1 237 ? 11.649 -6.428 -3.243 1.00 98.00 237 LEU A O 1
ATOM 1812 N N . ARG A 1 238 ? 12.022 -5.611 -1.189 1.00 96.50 238 ARG A N 1
ATOM 1813 C CA . ARG A 1 238 ? 12.971 -6.660 -0.774 1.00 96.50 238 ARG A CA 1
ATOM 1814 C C . ARG A 1 238 ? 12.289 -7.793 -0.017 1.00 96.50 238 ARG A C 1
ATOM 1816 O O . ARG A 1 238 ? 12.634 -8.951 -0.242 1.00 96.50 238 ARG A O 1
ATOM 1823 N N . ALA A 1 239 ? 11.371 -7.470 0.888 1.00 93.38 239 ALA A N 1
ATOM 1824 C CA . ALA A 1 239 ? 10.717 -8.425 1.771 1.00 93.38 239 ALA A CA 1
ATOM 1825 C C . ALA A 1 239 ? 9.824 -9.383 0.974 1.00 93.38 239 ALA A C 1
ATOM 1827 O O . ALA A 1 239 ? 9.939 -10.600 1.136 1.00 93.38 239 ALA A O 1
ATOM 1828 N N . HIS A 1 240 ? 9.041 -8.853 0.030 1.00 93.50 240 HIS A N 1
ATOM 1829 C CA . HIS A 1 240 ? 8.093 -9.640 -0.761 1.00 93.50 240 HIS A CA 1
ATOM 1830 C C . HIS A 1 240 ? 8.754 -10.592 -1.768 1.00 93.50 240 HIS A C 1
ATOM 1832 O O . HIS A 1 240 ? 8.119 -11.525 -2.248 1.00 93.50 240 HIS A O 1
ATOM 1838 N N . VAL A 1 241 ? 10.061 -10.464 -2.036 1.00 92.06 241 VAL A N 1
ATOM 1839 C CA . VAL A 1 241 ? 10.818 -11.446 -2.846 1.00 92.06 241 VAL A CA 1
ATOM 1840 C C . VAL A 1 241 ? 10.765 -12.852 -2.243 1.00 92.06 241 VAL A C 1
ATOM 1842 O O . VAL A 1 241 ? 10.820 -13.839 -2.981 1.00 92.06 241 VAL A O 1
ATOM 1845 N N . ALA A 1 242 ? 10.661 -12.954 -0.916 1.00 90.00 242 ALA A N 1
ATOM 1846 C CA . ALA A 1 242 ? 10.598 -14.229 -0.210 1.00 90.00 242 ALA A CA 1
ATOM 1847 C C . ALA A 1 242 ? 9.192 -14.855 -0.191 1.00 90.00 242 ALA A C 1
ATOM 1849 O O . ALA A 1 242 ? 9.046 -15.990 0.272 1.00 90.00 242 ALA A O 1
ATOM 1850 N N . ASP A 1 243 ? 8.171 -14.158 -0.697 1.00 91.25 243 ASP A N 1
ATOM 1851 C CA . ASP A 1 243 ? 6.800 -14.642 -0.618 1.00 91.25 243 ASP A CA 1
ATOM 1852 C C . ASP A 1 243 ? 6.587 -15.910 -1.436 1.00 91.25 243 ASP A C 1
ATOM 1854 O O . ASP A 1 243 ? 6.992 -16.052 -2.601 1.00 91.25 243 ASP A O 1
ATOM 1858 N N . ARG A 1 244 ? 5.868 -16.844 -0.807 1.00 90.44 244 ARG A N 1
ATOM 1859 C CA . ARG A 1 244 ? 5.511 -18.115 -1.432 1.00 90.44 244 ARG A CA 1
ATOM 1860 C C . ARG A 1 244 ? 4.664 -17.909 -2.668 1.00 90.44 244 ARG A C 1
ATOM 1862 O O . ARG A 1 244 ? 4.922 -18.607 -3.633 1.00 90.44 244 ARG A O 1
ATOM 1869 N N . SER A 1 245 ? 3.723 -16.968 -2.659 1.00 92.75 245 SER A N 1
ATOM 1870 C CA . SER A 1 245 ? 2.869 -16.590 -3.791 1.00 92.75 245 SER A CA 1
ATOM 1871 C C . SER A 1 245 ? 2.909 -15.078 -3.976 1.00 92.75 245 SER A C 1
ATOM 1873 O O . SER A 1 245 ? 2.904 -14.365 -2.979 1.00 92.75 245 SER A O 1
ATOM 1875 N N . PHE A 1 246 ? 2.946 -14.597 -5.221 1.00 95.38 246 PHE A N 1
ATOM 1876 C CA . PHE A 1 246 ? 2.883 -13.155 -5.517 1.00 95.38 246 PHE A CA 1
ATOM 1877 C C . PHE A 1 246 ? 1.468 -12.683 -5.869 1.00 95.38 246 PHE A C 1
ATOM 1879 O O . PHE A 1 246 ? 1.232 -11.481 -5.942 1.00 95.38 246 PHE A O 1
ATOM 1886 N N . VAL A 1 247 ? 0.519 -13.612 -6.032 1.00 94.94 247 VAL A N 1
ATOM 1887 C CA . VAL A 1 247 ? -0.863 -13.376 -6.496 1.00 94.94 247 VAL A CA 1
ATOM 1888 C C . VAL A 1 247 ? -1.586 -12.299 -5.683 1.00 94.94 247 VAL A C 1
ATOM 1890 O O . VAL A 1 247 ? -2.360 -11.522 -6.234 1.00 94.94 247 VAL A O 1
ATOM 1893 N N . ARG A 1 248 ? -1.344 -12.251 -4.369 1.00 92.81 248 ARG A N 1
ATOM 1894 C CA . ARG A 1 248 ? -1.962 -11.279 -3.453 1.00 92.81 248 ARG A CA 1
ATOM 1895 C C . ARG A 1 248 ? -0.963 -10.331 -2.794 1.00 92.81 248 ARG A C 1
ATOM 1897 O O . ARG A 1 248 ? -1.394 -9.448 -2.069 1.00 92.81 248 ARG A O 1
ATOM 1904 N N . SER A 1 249 ? 0.341 -10.505 -3.018 1.00 94.25 249 SER A N 1
ATOM 1905 C CA . SER A 1 249 ? 1.365 -9.745 -2.292 1.00 94.25 249 SER A CA 1
ATOM 1906 C C . SER A 1 249 ? 2.142 -8.746 -3.142 1.00 94.25 249 SER A C 1
ATOM 1908 O O . SER A 1 249 ? 2.760 -7.837 -2.595 1.00 94.25 249 SER A O 1
ATOM 1910 N N . PHE A 1 250 ? 2.104 -8.854 -4.476 1.00 97.25 250 PHE A N 1
ATOM 1911 C CA . PHE A 1 250 ? 2.933 -7.990 -5.319 1.00 97.25 250 PHE A CA 1
ATOM 1912 C C . PHE A 1 250 ? 2.620 -6.496 -5.161 1.00 97.25 250 PHE A C 1
ATOM 1914 O O . PHE A 1 250 ? 3.524 -5.667 -5.264 1.00 97.25 250 PHE A O 1
ATOM 1921 N N . ALA A 1 251 ? 1.351 -6.169 -4.906 1.00 96.94 251 ALA A N 1
ATOM 1922 C CA . ALA A 1 251 ? 0.858 -4.803 -4.836 1.00 96.94 251 ALA A CA 1
ATOM 1923 C C . ALA A 1 251 ? 1.428 -4.027 -3.637 1.00 96.94 251 ALA A C 1
ATOM 1925 O O . ALA A 1 251 ? 1.664 -2.829 -3.765 1.00 96.94 251 ALA A O 1
ATOM 1926 N N . TYR A 1 252 ? 1.745 -4.700 -2.524 1.00 97.81 252 TYR A N 1
ATOM 1927 C CA . TYR A 1 252 ? 2.436 -4.081 -1.385 1.00 97.81 252 TYR A CA 1
ATOM 1928 C C . TYR A 1 252 ? 3.845 -3.603 -1.771 1.00 97.81 252 TYR A C 1
ATOM 1930 O O . TYR A 1 252 ? 4.317 -2.585 -1.284 1.00 97.81 252 TYR A O 1
ATOM 1938 N N . ALA A 1 253 ? 4.509 -4.289 -2.707 1.00 97.62 253 ALA A N 1
ATOM 1939 C CA . ALA A 1 253 ? 5.817 -3.878 -3.210 1.00 97.62 253 ALA A CA 1
ATOM 1940 C C . ALA A 1 253 ? 5.722 -2.791 -4.298 1.00 97.62 253 ALA A C 1
ATOM 1942 O O . ALA A 1 253 ? 6.495 -1.830 -4.291 1.00 97.62 253 ALA A O 1
ATOM 1943 N N . THR A 1 254 ? 4.802 -2.930 -5.261 1.00 97.88 254 THR A N 1
ATOM 1944 C CA . THR A 1 254 ? 4.706 -1.991 -6.395 1.00 97.88 254 THR A CA 1
ATOM 1945 C C . THR A 1 254 ? 3.995 -0.691 -6.031 1.00 97.88 254 THR A C 1
ATOM 1947 O O . THR A 1 254 ? 4.410 0.366 -6.506 1.00 97.88 254 THR A O 1
ATOM 1950 N N . GLY A 1 255 ? 2.983 -0.739 -5.163 1.00 98.19 255 GLY A N 1
ATOM 1951 C CA . GLY A 1 255 ? 2.159 0.402 -4.763 1.00 98.19 255 GLY A CA 1
ATOM 1952 C C . GLY A 1 255 ? 2.972 1.591 -4.244 1.00 98.19 255 GLY A C 1
ATOM 1953 O O . GLY A 1 255 ? 2.979 2.644 -4.892 1.00 98.19 255 GLY A O 1
ATOM 1954 N N . PRO A 1 256 ? 3.727 1.442 -3.136 1.00 98.75 256 PRO A N 1
ATOM 1955 C CA . PRO A 1 256 ? 4.584 2.501 -2.609 1.00 98.75 256 PRO A CA 1
ATOM 1956 C C . PRO A 1 256 ? 5.618 2.990 -3.620 1.00 98.75 256 PRO A C 1
ATOM 1958 O O . PRO A 1 256 ? 5.844 4.194 -3.747 1.00 98.75 256 PRO A O 1
ATOM 1961 N N . ALA A 1 257 ? 6.234 2.072 -4.369 1.00 98.75 257 ALA A N 1
ATOM 1962 C CA . ALA A 1 257 ? 7.276 2.416 -5.324 1.00 98.75 257 ALA A CA 1
ATOM 1963 C C . ALA A 1 257 ? 6.749 3.297 -6.466 1.00 98.75 257 ALA A C 1
ATOM 1965 O O . ALA A 1 257 ? 7.325 4.352 -6.740 1.00 98.75 257 ALA A O 1
ATOM 1966 N N . TYR A 1 258 ? 5.632 2.914 -7.093 1.00 98.62 258 TYR A N 1
ATOM 1967 C CA . TYR A 1 258 ? 5.006 3.729 -8.132 1.00 98.62 258 TYR A CA 1
ATOM 1968 C C . TYR A 1 258 ? 4.418 5.017 -7.575 1.00 98.62 258 TYR A C 1
ATOM 1970 O O . TYR A 1 258 ? 4.641 6.073 -8.164 1.00 98.62 258 TYR A O 1
ATOM 1978 N N . GLY A 1 259 ? 3.733 4.967 -6.432 1.00 98.25 259 GLY A N 1
ATOM 1979 C CA . GLY A 1 259 ? 3.139 6.155 -5.824 1.00 98.25 259 GLY A CA 1
ATOM 1980 C C . GLY A 1 259 ? 4.176 7.236 -5.498 1.00 98.25 259 GLY A C 1
ATOM 1981 O O . GLY A 1 259 ? 3.970 8.402 -5.826 1.00 98.25 259 GLY A O 1
ATOM 1982 N N . LEU A 1 260 ? 5.340 6.866 -4.948 1.00 98.56 260 LEU A N 1
ATOM 1983 C CA . LEU A 1 260 ? 6.422 7.818 -4.649 1.00 98.56 260 LEU A CA 1
ATOM 1984 C C . LEU A 1 260 ? 7.120 8.379 -5.901 1.00 98.56 260 LEU A C 1
ATOM 1986 O O . LEU A 1 260 ? 7.670 9.485 -5.852 1.00 98.56 260 LEU A O 1
ATOM 1990 N N . LEU A 1 261 ? 7.137 7.632 -7.009 1.00 98.44 261 LEU A N 1
ATOM 1991 C CA . LEU A 1 261 ? 7.628 8.121 -8.303 1.00 98.44 261 LEU A CA 1
ATOM 1992 C C . LEU A 1 261 ? 6.603 9.057 -8.961 1.00 98.44 261 LEU A C 1
ATOM 1994 O O . LEU A 1 261 ? 6.976 10.119 -9.459 1.00 98.44 261 LEU A O 1
ATOM 1998 N N . LEU A 1 262 ? 5.315 8.717 -8.894 1.00 98.00 262 LEU A N 1
ATOM 1999 C CA . LEU A 1 262 ? 4.212 9.561 -9.354 1.00 98.00 262 LEU A CA 1
ATOM 2000 C C . LEU A 1 262 ? 4.136 10.879 -8.573 1.00 98.00 262 LEU A C 1
ATOM 2002 O O . LEU A 1 262 ? 3.900 11.923 -9.174 1.00 98.00 262 LEU A O 1
ATOM 2006 N N . ASP A 1 263 ? 4.430 10.871 -7.271 1.00 97.12 263 ASP A N 1
ATOM 2007 C CA . ASP A 1 263 ? 4.526 12.092 -6.458 1.00 97.12 263 ASP A CA 1
ATOM 2008 C C . ASP A 1 263 ? 5.546 13.095 -6.999 1.00 97.12 263 ASP A C 1
ATOM 2010 O O . ASP A 1 263 ? 5.355 14.304 -6.875 1.00 97.12 263 ASP A O 1
ATOM 2014 N N . GLN A 1 264 ? 6.627 12.592 -7.600 1.00 95.38 264 GLN A N 1
ATOM 2015 C CA . GLN A 1 264 ? 7.676 13.411 -8.205 1.00 95.38 264 GLN A CA 1
ATOM 2016 C C . GLN A 1 264 ? 7.304 13.835 -9.629 1.00 95.38 264 GLN A C 1
ATOM 2018 O O . GLN A 1 264 ? 7.535 14.982 -10.002 1.00 95.38 264 GLN A O 1
ATOM 2023 N N . ALA A 1 265 ? 6.737 12.921 -10.421 1.00 96.12 265 ALA A N 1
ATOM 2024 C CA . ALA A 1 265 ? 6.457 13.148 -11.837 1.00 96.12 265 ALA A CA 1
ATOM 2025 C C . ALA A 1 265 ? 5.187 13.979 -12.089 1.00 96.12 265 ALA A C 1
ATOM 2027 O O . ALA A 1 265 ? 5.142 14.759 -13.039 1.00 96.12 265 ALA A O 1
ATOM 2028 N N . ALA A 1 266 ? 4.157 13.815 -11.257 1.00 95.62 266 ALA A N 1
ATOM 2029 C CA . ALA A 1 266 ? 2.852 14.444 -11.430 1.00 95.62 266 ALA A CA 1
ATOM 2030 C C . ALA A 1 266 ? 2.177 14.718 -10.070 1.00 95.62 266 ALA A C 1
ATOM 2032 O O . ALA A 1 266 ? 1.309 13.955 -9.632 1.00 95.62 266 ALA A O 1
ATOM 2033 N N . PRO A 1 267 ? 2.529 15.819 -9.379 1.00 94.00 267 PRO A N 1
ATOM 2034 C CA . PRO A 1 267 ? 1.842 16.220 -8.155 1.00 94.00 267 PRO A CA 1
ATOM 2035 C C . PRO A 1 267 ? 0.322 16.303 -8.368 1.00 94.00 267 PRO A C 1
ATOM 2037 O O . PRO A 1 267 ? -0.150 16.984 -9.275 1.00 94.00 267 PRO A O 1
ATOM 2040 N N . GLY A 1 268 ? -0.446 15.597 -7.535 1.00 91.88 268 GLY A N 1
ATOM 2041 C CA . GLY A 1 268 ? -1.909 15.523 -7.652 1.00 91.88 268 GLY A CA 1
ATOM 2042 C C . GLY A 1 268 ? -2.446 14.359 -8.495 1.00 91.88 268 GLY A C 1
ATOM 2043 O O . GLY A 1 268 ? -3.661 14.260 -8.651 1.00 91.88 268 GLY A O 1
ATOM 2044 N N . TRP A 1 269 ? -1.588 13.448 -8.972 1.00 94.50 269 TRP A N 1
ATOM 2045 C CA . TRP A 1 269 ? -1.965 12.255 -9.753 1.00 94.50 269 TRP A CA 1
ATOM 2046 C C . TRP A 1 269 ? -3.141 11.450 -9.166 1.00 94.50 269 TRP A C 1
ATOM 2048 O O . TRP A 1 269 ? -3.978 10.932 -9.903 1.00 94.50 269 TRP A O 1
ATOM 2058 N N . ARG A 1 270 ? -3.268 11.409 -7.833 1.00 93.50 270 ARG A N 1
ATOM 2059 C CA . ARG A 1 270 ? -4.336 10.702 -7.097 1.00 93.50 270 ARG A CA 1
ATOM 2060 C C . ARG A 1 270 ? -5.749 11.170 -7.467 1.00 93.50 270 ARG A C 1
ATOM 2062 O O . ARG A 1 270 ? -6.690 10.388 -7.387 1.00 93.50 270 ARG A O 1
ATOM 2069 N N . ASN A 1 271 ? -5.902 12.406 -7.946 1.00 89.44 271 ASN A N 1
ATOM 2070 C CA . ASN A 1 271 ? -7.188 12.948 -8.403 1.00 89.44 271 ASN A CA 1
ATOM 2071 C C . ASN A 1 271 ? -7.647 12.372 -9.757 1.00 89.44 271 ASN A C 1
ATOM 2073 O O . ASN A 1 271 ? -8.751 12.666 -10.212 1.00 89.44 271 ASN A O 1
ATOM 2077 N N . HIS A 1 272 ? -6.815 11.561 -10.416 1.00 86.56 272 HIS A N 1
ATOM 2078 C CA . HIS A 1 272 ? -7.068 11.027 -11.755 1.00 86.56 272 HIS A CA 1
ATOM 2079 C C . HIS A 1 272 ? -7.359 9.515 -11.773 1.00 86.56 272 HIS A C 1
ATOM 2081 O O . HIS A 1 272 ? -7.399 8.913 -12.847 1.00 86.56 272 HIS A O 1
ATOM 2087 N N . LEU A 1 273 ? -7.650 8.917 -10.610 1.00 88.38 273 LEU A N 1
ATOM 2088 C CA . LEU A 1 273 ? -7.920 7.478 -10.432 1.00 88.38 273 LEU A CA 1
ATOM 2089 C C . LEU A 1 273 ? -9.371 7.050 -10.741 1.00 88.38 273 LEU A C 1
ATOM 2091 O O . LEU A 1 273 ? -9.713 5.872 -10.646 1.00 88.38 273 LEU A O 1
ATOM 2095 N N . ALA A 1 274 ? -10.230 7.987 -11.147 1.00 80.75 274 ALA A N 1
ATOM 2096 C CA . ALA A 1 274 ? -11.624 7.707 -11.505 1.00 80.75 274 ALA A CA 1
ATOM 2097 C C . ALA A 1 274 ? -11.791 7.049 -12.891 1.00 80.75 274 ALA A C 1
ATOM 2099 O O . ALA A 1 274 ? -12.898 6.676 -13.268 1.00 80.75 274 ALA A O 1
ATOM 2100 N N . HIS A 1 275 ? -10.718 6.931 -13.678 1.00 71.75 275 HIS A N 1
ATOM 2101 C CA . HIS A 1 275 ? -10.781 6.313 -15.001 1.00 71.75 275 HIS A CA 1
ATOM 2102 C C . HIS A 1 275 ? -10.543 4.799 -14.890 1.00 71.75 275 HIS A C 1
ATOM 2104 O O . HIS A 1 275 ? -9.516 4.404 -14.335 1.00 71.75 275 HIS A O 1
ATOM 2110 N N . PRO A 1 276 ? -11.430 3.950 -15.442 1.00 62.25 276 PRO A N 1
ATOM 2111 C CA . PRO A 1 276 ? -11.251 2.504 -15.401 1.00 62.25 276 PRO A CA 1
ATOM 2112 C C . PRO A 1 276 ? -9.968 2.075 -16.131 1.00 62.25 276 PRO A C 1
ATOM 2114 O O . PRO A 1 276 ? -9.604 2.657 -17.152 1.00 62.25 276 PRO A O 1
ATOM 2117 N N . ALA A 1 277 ? -9.320 1.028 -15.611 1.00 55.59 277 ALA A N 1
ATOM 2118 C CA . ALA A 1 277 ? -8.135 0.367 -16.176 1.00 55.59 277 ALA A CA 1
ATOM 2119 C C . ALA A 1 277 ? -6.790 1.132 -16.122 1.00 55.59 277 ALA A C 1
ATOM 2121 O O . ALA A 1 277 ? -5.890 0.807 -16.894 1.00 55.59 277 ALA A O 1
ATOM 2122 N N . ARG A 1 278 ? -6.599 2.095 -15.204 1.00 71.50 278 ARG A N 1
ATOM 2123 C CA . ARG A 1 278 ? -5.262 2.669 -14.943 1.00 71.50 278 ARG A CA 1
ATOM 2124 C C . ARG A 1 278 ? -4.579 1.998 -13.752 1.00 71.50 278 ARG A C 1
ATOM 2126 O O . ARG A 1 278 ? -4.866 2.346 -12.610 1.00 71.50 278 ARG A O 1
ATOM 2133 N N . ASP A 1 279 ? -3.650 1.083 -14.017 1.00 88.00 279 ASP A N 1
ATOM 2134 C CA . ASP A 1 279 ? -2.630 0.723 -13.026 1.00 88.00 279 ASP A CA 1
ATOM 2135 C C . ASP A 1 279 ? -1.624 1.879 -12.838 1.00 88.00 279 ASP A C 1
ATOM 2137 O O . ASP A 1 279 ? -1.510 2.781 -13.680 1.00 88.00 279 ASP A O 1
ATOM 2141 N N . LEU A 1 280 ? -0.891 1.875 -11.724 1.00 94.50 280 LEU A N 1
ATOM 2142 C CA . LEU A 1 280 ? 0.025 2.960 -11.361 1.00 94.50 280 LEU A CA 1
ATOM 2143 C C . LEU A 1 280 ? 1.241 3.028 -12.293 1.00 94.50 280 LEU A C 1
ATOM 2145 O O . LEU A 1 280 ? 1.778 4.112 -12.531 1.00 94.50 280 LEU A O 1
ATOM 2149 N N . GLY A 1 281 ? 1.667 1.891 -12.846 1.00 94.75 281 GLY A N 1
ATOM 2150 C CA . GLY A 1 281 ? 2.744 1.820 -13.829 1.00 94.75 281 GLY A CA 1
ATOM 2151 C C . GLY A 1 281 ? 2.376 2.490 -15.140 1.00 94.75 281 GLY A C 1
ATOM 2152 O O . GLY A 1 281 ? 3.115 3.346 -15.625 1.00 94.75 281 GLY A O 1
ATOM 2153 N N . THR A 1 282 ? 1.216 2.140 -15.691 1.00 91.62 282 THR A N 1
ATOM 2154 C CA . THR A 1 282 ? 0.677 2.778 -16.896 1.00 91.62 282 THR A CA 1
ATOM 2155 C C . THR A 1 282 ? 0.476 4.274 -16.667 1.00 91.62 282 THR A C 1
ATOM 2157 O O . THR A 1 282 ? 0.879 5.077 -17.509 1.00 91.62 282 THR A O 1
ATOM 2160 N N . HIS A 1 283 ? -0.038 4.680 -15.499 1.00 93.62 283 HIS A N 1
ATOM 2161 C CA . HIS A 1 283 ? -0.162 6.102 -15.186 1.00 93.62 283 HIS A CA 1
ATOM 2162 C C . HIS A 1 283 ? 1.199 6.812 -15.148 1.00 93.62 283 HIS A C 1
ATOM 2164 O O . HIS A 1 283 ? 1.337 7.896 -15.720 1.00 93.62 283 HIS A O 1
ATOM 2170 N N . LEU A 1 284 ? 2.220 6.193 -14.540 1.00 95.88 284 LEU A N 1
ATOM 2171 C CA . LEU A 1 284 ? 3.575 6.741 -14.535 1.00 95.88 284 LEU A CA 1
ATOM 2172 C C . LEU A 1 284 ? 4.112 6.880 -15.965 1.00 95.88 284 LEU A C 1
ATOM 2174 O O . LEU A 1 284 ? 4.622 7.940 -16.315 1.00 95.88 284 LEU A O 1
ATOM 2178 N N . ALA A 1 285 ? 3.940 5.854 -16.802 1.00 94.94 285 ALA A N 1
ATOM 2179 C CA . ALA A 1 285 ? 4.374 5.873 -18.196 1.00 94.94 285 ALA A CA 1
ATOM 2180 C C . ALA A 1 285 ? 3.723 7.007 -19.006 1.00 94.94 285 ALA A C 1
ATOM 2182 O O . ALA A 1 285 ? 4.401 7.662 -19.800 1.00 94.94 285 ALA A O 1
ATOM 2183 N N . GLU A 1 286 ? 2.429 7.267 -18.793 1.00 92.81 286 GLU A N 1
ATOM 2184 C CA . GLU A 1 286 ? 1.702 8.369 -19.433 1.00 92.81 286 GLU A CA 1
ATOM 2185 C C . GLU A 1 286 ? 2.292 9.731 -19.049 1.00 92.81 286 GLU A C 1
ATOM 2187 O O . GLU A 1 286 ? 2.605 10.543 -19.925 1.00 92.81 286 GLU A O 1
ATOM 2192 N N . VAL A 1 287 ? 2.471 9.985 -17.747 1.00 93.44 287 VAL A N 1
ATOM 2193 C CA . VAL A 1 287 ? 2.932 11.298 -17.262 1.00 93.44 287 VAL A CA 1
ATOM 2194 C C . VAL A 1 287 ? 4.403 11.552 -17.589 1.00 93.44 287 VAL A C 1
ATOM 2196 O O . VAL A 1 287 ? 4.774 12.694 -17.861 1.00 93.44 287 VAL A O 1
ATOM 2199 N N . THR A 1 288 ? 5.236 10.506 -17.645 1.00 93.00 288 THR A N 1
ATOM 2200 C CA . THR A 1 288 ? 6.646 10.614 -18.057 1.00 93.00 288 THR A CA 1
ATOM 2201 C C . THR A 1 288 ? 6.846 10.502 -19.568 1.00 93.00 288 THR A C 1
ATOM 2203 O O . THR A 1 288 ? 7.962 10.703 -20.044 1.00 93.00 288 THR A O 1
ATOM 2206 N N . ARG A 1 289 ? 5.786 10.209 -20.338 1.00 92.06 289 ARG A N 1
ATOM 2207 C CA . ARG A 1 289 ? 5.838 9.922 -21.786 1.00 92.06 289 ARG A CA 1
ATOM 2208 C C . ARG A 1 289 ? 6.836 8.810 -22.125 1.00 92.06 289 ARG A C 1
ATOM 2210 O O . ARG A 1 289 ? 7.519 8.860 -23.150 1.00 92.06 289 ARG A O 1
ATOM 2217 N N . THR A 1 290 ? 6.926 7.808 -21.256 1.00 89.00 290 THR A N 1
ATOM 2218 C CA . THR A 1 290 ? 7.847 6.685 -21.413 1.00 89.00 290 THR A CA 1
ATOM 2219 C C . THR A 1 290 ? 7.244 5.627 -22.339 1.00 89.00 290 THR A C 1
ATOM 2221 O O . THR A 1 290 ? 6.175 5.090 -22.039 1.00 89.00 290 THR A O 1
ATOM 2224 N N . PRO A 1 291 ? 7.929 5.237 -23.430 1.00 86.62 291 PRO A N 1
ATOM 2225 C CA . PRO A 1 291 ? 7.511 4.088 -24.217 1.00 86.62 291 PRO A CA 1
ATOM 2226 C C . PRO A 1 291 ? 7.688 2.805 -23.395 1.00 86.62 291 PRO A C 1
ATOM 2228 O O . PRO A 1 291 ? 8.792 2.463 -22.970 1.00 86.62 291 PRO A O 1
ATOM 2231 N N . MET A 1 292 ? 6.587 2.088 -23.180 1.00 83.62 292 MET A N 1
ATOM 2232 C CA . MET A 1 292 ? 6.580 0.854 -22.390 1.00 83.62 292 MET A CA 1
ATOM 2233 C C . MET A 1 292 ? 7.107 -0.357 -23.174 1.00 83.62 292 MET A C 1
ATOM 2235 O O . MET A 1 292 ? 7.685 -1.268 -22.596 1.00 83.62 292 MET A O 1
ATOM 2239 N N . GLN A 1 293 ? 6.943 -0.380 -24.497 1.00 86.06 293 GLN A N 1
ATOM 2240 C CA . GLN A 1 293 ? 7.400 -1.494 -25.330 1.00 86.06 293 GLN A CA 1
ATOM 2241 C C . GLN A 1 293 ? 8.838 -1.275 -25.803 1.00 86.06 293 GLN A C 1
ATOM 2243 O O . GLN A 1 293 ? 9.205 -0.176 -26.219 1.00 86.06 293 GLN A O 1
ATOM 2248 N N . ARG A 1 294 ? 9.644 -2.342 -25.777 1.00 89.44 294 ARG A N 1
ATOM 2249 C CA . ARG A 1 294 ? 11.040 -2.334 -26.233 1.00 89.44 294 ARG A CA 1
ATOM 2250 C C . ARG A 1 294 ? 11.349 -3.500 -27.153 1.00 89.44 294 ARG A C 1
ATOM 2252 O O . ARG A 1 294 ? 10.737 -4.563 -27.064 1.00 89.44 294 ARG A O 1
ATOM 2259 N N . GLY A 1 295 ? 12.363 -3.325 -27.998 1.00 92.25 295 GLY A N 1
ATOM 2260 C CA . GLY A 1 295 ? 12.885 -4.421 -28.807 1.00 92.25 295 GLY A CA 1
ATOM 2261 C C . GLY A 1 295 ? 13.499 -5.522 -27.934 1.00 92.25 295 GLY A C 1
ATOM 2262 O O . GLY A 1 295 ? 14.086 -5.257 -26.884 1.00 92.25 295 GLY A O 1
ATOM 2263 N N . ALA A 1 296 ? 13.437 -6.775 -28.392 1.00 93.00 296 ALA A N 1
ATOM 2264 C CA . ALA A 1 296 ? 13.918 -7.927 -27.620 1.00 93.00 296 ALA A CA 1
ATOM 2265 C C . ALA A 1 296 ? 15.395 -7.810 -27.178 1.00 93.00 296 ALA A C 1
ATOM 2267 O O . ALA A 1 296 ? 15.771 -8.305 -26.116 1.00 93.00 296 ALA A O 1
ATOM 2268 N N . THR A 1 297 ? 16.247 -7.160 -27.978 1.00 95.62 297 THR A N 1
ATOM 2269 C CA . THR A 1 297 ? 17.662 -6.931 -27.634 1.00 95.62 297 THR A CA 1
ATOM 2270 C C . THR A 1 297 ? 17.821 -5.940 -26.482 1.00 95.62 297 THR A C 1
ATOM 2272 O O . THR A 1 297 ? 18.570 -6.216 -25.546 1.00 95.62 297 THR A O 1
ATOM 2275 N N . GLU A 1 298 ? 17.088 -4.829 -26.507 1.00 95.31 298 GLU A N 1
ATOM 2276 C CA . GLU A 1 298 ? 17.112 -3.811 -25.450 1.00 95.31 298 GLU A CA 1
ATOM 2277 C C . GLU A 1 298 ? 16.553 -4.363 -24.141 1.00 95.31 298 GLU A C 1
ATOM 2279 O O . GLU A 1 298 ? 17.114 -4.118 -23.075 1.00 95.31 298 GLU A O 1
ATOM 2284 N N . LEU A 1 299 ? 15.487 -5.163 -24.224 1.00 96.38 299 LEU A N 1
ATOM 2285 C CA . LEU A 1 299 ? 14.884 -5.801 -23.061 1.00 96.38 299 LEU A CA 1
ATOM 2286 C C . LEU A 1 299 ? 15.837 -6.811 -22.405 1.00 96.38 299 LEU A C 1
ATOM 2288 O O . LEU A 1 299 ? 15.955 -6.845 -21.181 1.00 96.38 299 LEU A O 1
ATOM 2292 N N . ARG A 1 300 ? 16.584 -7.594 -23.199 1.00 96.12 300 ARG A N 1
ATOM 2293 C CA . ARG A 1 300 ? 17.641 -8.479 -22.672 1.00 96.12 300 ARG A CA 1
ATOM 2294 C C . ARG A 1 300 ? 18.772 -7.695 -22.010 1.00 96.12 300 ARG A C 1
ATOM 2296 O O . ARG A 1 300 ? 19.251 -8.114 -20.958 1.00 96.12 300 ARG A O 1
ATOM 2303 N N . ALA A 1 301 ? 19.191 -6.575 -22.602 1.00 96.94 301 ALA A N 1
ATOM 2304 C CA . ALA A 1 301 ? 20.213 -5.711 -22.017 1.00 96.94 301 ALA A CA 1
ATOM 2305 C C . ALA A 1 301 ? 19.740 -5.092 -20.690 1.00 96.94 301 ALA A C 1
ATOM 2307 O O . ALA A 1 301 ? 20.490 -5.094 -19.716 1.00 96.94 301 ALA A O 1
ATOM 2308 N N . ALA A 1 302 ? 18.482 -4.642 -20.623 1.00 97.44 302 ALA A N 1
ATOM 2309 C CA . ALA A 1 302 ? 17.860 -4.174 -19.389 1.00 97.44 302 ALA A CA 1
ATOM 2310 C C . ALA A 1 302 ? 17.818 -5.284 -18.335 1.00 97.44 302 ALA A C 1
ATOM 2312 O O . ALA A 1 302 ? 18.334 -5.111 -17.237 1.00 97.44 302 ALA A O 1
ATOM 2313 N N . ALA A 1 303 ? 17.304 -6.468 -18.676 1.00 97.88 303 ALA A N 1
ATOM 2314 C CA . ALA A 1 303 ? 17.251 -7.594 -17.746 1.00 97.88 303 ALA A CA 1
ATOM 2315 C C . ALA A 1 303 ? 18.644 -7.980 -17.215 1.00 97.88 303 ALA A C 1
ATOM 2317 O O . ALA A 1 303 ? 18.780 -8.358 -16.051 1.00 97.88 303 ALA A O 1
ATOM 2318 N N . ALA A 1 304 ? 19.694 -7.865 -18.037 1.00 97.62 304 ALA A N 1
ATOM 2319 C CA . ALA A 1 304 ? 21.067 -8.116 -17.611 1.00 97.62 304 ALA A CA 1
ATOM 2320 C C . ALA A 1 304 ? 21.550 -7.123 -16.537 1.00 97.62 304 ALA A C 1
ATOM 2322 O O . ALA A 1 304 ? 22.186 -7.572 -15.581 1.00 97.62 304 ALA A O 1
ATOM 2323 N N . ARG A 1 305 ? 21.198 -5.827 -16.635 1.00 97.56 305 ARG A N 1
ATOM 2324 C CA . ARG A 1 305 ? 21.517 -4.810 -15.606 1.00 97.56 305 ARG A CA 1
ATOM 2325 C C . ARG A 1 305 ? 20.990 -5.202 -14.228 1.00 97.56 305 ARG A C 1
ATOM 2327 O O . ARG A 1 305 ? 21.702 -5.077 -13.241 1.00 97.56 305 ARG A O 1
ATOM 2334 N N . TYR A 1 306 ? 19.794 -5.784 -14.182 1.00 97.81 306 TYR A N 1
ATOM 2335 C CA . TYR A 1 306 ? 19.143 -6.207 -12.938 1.00 97.81 306 TYR A CA 1
ATOM 2336 C C . TYR A 1 306 ? 19.387 -7.679 -12.588 1.00 97.81 306 TYR A C 1
ATOM 2338 O O . TYR A 1 306 ? 18.646 -8.276 -11.804 1.00 97.81 306 TYR A O 1
ATOM 2346 N N . GLY A 1 307 ? 20.428 -8.301 -13.148 1.00 97.12 307 GLY A N 1
ATOM 2347 C CA . GLY A 1 307 ? 20.842 -9.656 -12.779 1.00 97.12 307 GLY A CA 1
ATOM 2348 C C . GLY A 1 307 ? 19.899 -10.765 -13.257 1.00 97.12 307 GLY A C 1
ATOM 2349 O O . GLY A 1 307 ? 19.845 -11.830 -12.635 1.00 97.12 307 GLY A O 1
ATOM 2350 N N . GLY A 1 308 ? 19.179 -10.557 -14.362 1.00 95.50 308 GLY A N 1
ATOM 2351 C CA . GLY A 1 308 ? 18.198 -11.499 -14.911 1.00 95.50 308 GLY A CA 1
ATOM 2352 C C . GLY A 1 308 ? 18.732 -12.922 -15.101 1.00 95.50 308 GLY A C 1
ATOM 2353 O O . GLY A 1 308 ? 18.063 -13.892 -14.747 1.00 95.50 308 GLY A O 1
ATOM 2354 N N . ARG A 1 309 ? 19.993 -13.078 -15.529 1.00 94.00 309 ARG A N 1
ATOM 2355 C CA . ARG A 1 309 ? 20.630 -14.403 -15.665 1.00 94.00 309 ARG A CA 1
ATOM 2356 C C . ARG A 1 309 ? 20.654 -15.189 -14.348 1.00 94.00 309 ARG A C 1
ATOM 2358 O O . ARG A 1 309 ? 20.406 -16.390 -14.357 1.00 94.00 309 ARG A O 1
ATOM 2365 N N . ALA A 1 310 ? 20.942 -14.524 -13.229 1.00 93.38 310 ALA A N 1
ATOM 2366 C CA . ALA A 1 310 ? 20.991 -15.149 -11.907 1.00 93.38 310 ALA A CA 1
ATOM 2367 C C . ALA A 1 310 ? 19.600 -15.293 -11.265 1.00 93.38 310 ALA A C 1
ATOM 2369 O O . ALA A 1 310 ? 19.395 -16.154 -10.409 1.00 93.38 310 ALA A O 1
ATOM 2370 N N . LEU A 1 311 ? 18.645 -14.447 -11.661 1.00 93.00 311 LEU A N 1
ATOM 2371 C CA . LEU A 1 311 ? 17.281 -14.443 -11.137 1.00 93.00 311 LEU A CA 1
ATOM 2372 C C . LEU A 1 311 ? 16.418 -15.569 -11.720 1.00 93.00 311 LEU A C 1
ATOM 2374 O O . LEU A 1 311 ? 15.642 -16.192 -10.994 1.00 93.00 311 LEU A O 1
ATOM 2378 N N . ARG A 1 312 ? 16.562 -15.854 -13.018 1.00 90.56 312 ARG A N 1
ATOM 2379 C CA . ARG A 1 312 ? 15.690 -16.794 -13.737 1.00 90.56 312 ARG A CA 1
ATOM 2380 C C . ARG A 1 312 ? 15.610 -18.188 -13.087 1.00 90.56 312 ARG A C 1
ATOM 2382 O O . ARG A 1 312 ? 14.489 -18.634 -12.852 1.00 90.56 312 ARG A O 1
ATOM 2389 N N . PRO A 1 313 ? 16.719 -18.846 -12.683 1.00 84.88 313 PRO A N 1
ATOM 2390 C CA . PRO A 1 313 ? 16.648 -20.156 -12.026 1.00 84.88 313 PRO A CA 1
ATOM 2391 C C . PRO A 1 313 ? 15.911 -20.137 -10.678 1.00 84.88 313 PRO A C 1
ATOM 2393 O O . PRO A 1 313 ? 15.247 -21.108 -10.324 1.00 84.88 313 PRO A O 1
ATOM 2396 N N . LYS A 1 314 ? 15.988 -19.025 -9.931 1.00 80.31 314 LYS A N 1
ATOM 2397 C CA . LYS A 1 314 ? 15.311 -18.876 -8.630 1.00 80.31 314 LYS A CA 1
ATOM 2398 C C . LYS A 1 314 ? 13.790 -18.826 -8.788 1.00 80.31 314 LYS A C 1
ATOM 2400 O O . LYS A 1 314 ? 13.067 -19.378 -7.966 1.00 80.31 314 LYS A O 1
ATOM 2405 N N . CYS A 1 315 ? 13.312 -18.229 -9.880 1.00 80.12 315 CYS A N 1
ATOM 2406 C CA . CYS A 1 315 ? 11.886 -18.189 -10.209 1.00 80.12 315 CYS A CA 1
ATOM 2407 C C . CYS A 1 315 ? 11.343 -19.586 -10.552 1.00 80.12 315 CYS A C 1
ATOM 2409 O O . CYS A 1 315 ? 10.205 -19.902 -10.209 1.00 80.12 315 CYS A O 1
ATOM 2411 N N . CYS A 1 316 ? 12.165 -20.443 -11.173 1.00 61.91 316 CYS A N 1
ATOM 2412 C CA . CYS A 1 316 ? 11.801 -21.832 -11.460 1.00 61.91 316 CYS A CA 1
ATOM 2413 C C . CYS A 1 316 ? 11.541 -22.635 -10.180 1.00 61.91 316 CYS A C 1
ATOM 2415 O O . CYS A 1 316 ? 10.528 -23.324 -10.101 1.00 61.91 316 CYS A O 1
ATOM 2417 N N . ALA A 1 317 ? 12.442 -22.535 -9.194 1.00 58.62 317 ALA A N 1
ATOM 2418 C CA . ALA A 1 317 ? 12.418 -23.362 -7.986 1.00 58.62 317 ALA A CA 1
ATOM 2419 C C . ALA A 1 317 ? 11.152 -23.146 -7.136 1.00 58.62 317 ALA A C 1
ATOM 2421 O O . ALA A 1 317 ? 10.539 -24.111 -6.675 1.00 58.62 317 ALA A O 1
ATOM 2422 N N . ASN A 1 318 ? 10.713 -21.893 -6.995 1.00 57.03 318 ASN A N 1
ATOM 2423 C CA . ASN A 1 318 ? 9.497 -21.566 -6.245 1.00 57.03 318 ASN A CA 1
ATOM 2424 C C . ASN A 1 318 ? 8.222 -21.905 -7.041 1.00 57.03 318 ASN A C 1
ATOM 2426 O O . ASN A 1 318 ? 7.258 -22.415 -6.473 1.00 57.03 318 ASN A O 1
ATOM 2430 N N . GLY A 1 319 ? 8.231 -21.709 -8.366 1.00 51.28 319 GLY A N 1
ATOM 2431 C CA . GLY A 1 319 ? 7.092 -22.041 -9.231 1.00 51.28 319 GLY A CA 1
ATOM 2432 C C . GLY A 1 319 ? 6.835 -23.548 -9.386 1.00 51.28 319 GLY A C 1
ATOM 2433 O O . GLY A 1 319 ? 5.691 -23.958 -9.579 1.00 51.28 319 GLY A O 1
ATOM 2434 N N . SER A 1 320 ? 7.865 -24.401 -9.294 1.00 49.56 320 SER A N 1
ATOM 2435 C CA . SER A 1 320 ? 7.694 -25.865 -9.313 1.00 49.56 320 SER A CA 1
ATOM 2436 C C . SER A 1 320 ? 7.044 -26.407 -8.037 1.00 49.56 320 SER A C 1
ATOM 2438 O O . SER A 1 320 ? 6.197 -27.292 -8.128 1.00 49.56 320 SER A O 1
ATOM 2440 N N . ALA A 1 321 ? 7.380 -25.846 -6.870 1.00 47.16 321 ALA A N 1
ATOM 2441 C CA . ALA A 1 321 ? 6.803 -26.259 -5.588 1.00 47.16 321 ALA A CA 1
ATOM 2442 C C . ALA A 1 321 ? 5.304 -25.907 -5.478 1.00 47.16 321 ALA A C 1
ATOM 2444 O O . ALA A 1 321 ? 4.509 -26.690 -4.952 1.00 47.16 321 ALA A O 1
ATOM 2445 N N . LEU A 1 322 ? 4.902 -24.761 -6.039 1.00 45.97 322 LEU A N 1
ATOM 2446 C CA . LEU A 1 322 ? 3.500 -24.334 -6.109 1.00 45.97 322 LEU A CA 1
ATOM 2447 C C . LEU A 1 322 ? 2.665 -25.184 -7.078 1.00 45.97 322 LEU A C 1
ATOM 2449 O O . LEU A 1 322 ? 1.535 -25.548 -6.752 1.00 45.97 322 LEU A O 1
ATOM 2453 N N . ARG A 1 323 ? 3.216 -25.568 -8.243 1.00 44.56 323 ARG A N 1
ATOM 2454 C CA . ARG A 1 323 ? 2.510 -26.452 -9.193 1.00 44.56 323 ARG A CA 1
ATOM 2455 C C . ARG A 1 323 ? 2.199 -27.821 -8.590 1.00 44.56 323 ARG A C 1
ATOM 2457 O O . ARG A 1 323 ? 1.087 -28.295 -8.784 1.00 44.56 323 ARG A O 1
ATOM 2464 N N . SER A 1 324 ? 3.124 -28.411 -7.824 1.00 37.69 324 SER A N 1
ATOM 2465 C CA . SER A 1 324 ? 2.877 -29.681 -7.119 1.00 37.69 324 SER A CA 1
ATOM 2466 C C . SER A 1 324 ? 1.810 -29.573 -6.023 1.00 37.69 324 SER A C 1
ATOM 2468 O O . SER A 1 324 ? 1.078 -30.530 -5.774 1.00 37.69 324 SER A O 1
ATOM 2470 N N . TRP A 1 325 ? 1.676 -28.403 -5.392 1.00 33.09 325 TRP A N 1
ATOM 2471 C CA . TRP A 1 325 ? 0.633 -28.147 -4.397 1.00 33.09 325 TRP A CA 1
ATOM 2472 C C . TRP A 1 325 ? -0.752 -28.005 -5.041 1.00 33.09 325 TRP A C 1
ATOM 2474 O O . TRP A 1 325 ? -1.686 -28.692 -4.631 1.00 33.09 325 TRP A O 1
ATOM 2484 N N . ASN A 1 326 ? -0.882 -27.211 -6.109 1.00 35.47 326 ASN A N 1
ATOM 2485 C CA . ASN A 1 326 ? -2.167 -27.010 -6.792 1.00 35.47 326 ASN A CA 1
ATOM 2486 C C . ASN A 1 326 ? -2.711 -28.278 -7.471 1.00 35.47 326 ASN A C 1
ATOM 2488 O O . ASN A 1 326 ? -3.928 -28.441 -7.563 1.00 35.47 326 ASN A O 1
ATOM 2492 N N . THR A 1 327 ? -1.852 -29.206 -7.907 1.00 38.56 327 THR A N 1
ATOM 2493 C CA . THR A 1 327 ? -2.300 -30.525 -8.390 1.00 38.56 327 THR A CA 1
ATOM 2494 C C . THR A 1 327 ? -2.801 -31.438 -7.275 1.00 38.56 327 THR A C 1
ATOM 2496 O O . THR A 1 327 ? -3.631 -32.299 -7.540 1.00 38.56 327 THR A O 1
ATOM 2499 N N . THR A 1 328 ? -2.334 -31.246 -6.040 1.00 34.66 328 THR A N 1
ATOM 2500 C CA . THR A 1 328 ? -2.745 -32.071 -4.893 1.00 34.66 328 THR A CA 1
ATOM 2501 C C . THR A 1 328 ? -4.058 -31.562 -4.291 1.00 34.66 328 THR A C 1
ATOM 2503 O O . THR A 1 328 ? -4.914 -32.362 -3.944 1.00 34.66 328 THR A O 1
ATOM 2506 N N . VAL A 1 329 ? -4.270 -30.240 -4.261 1.00 33.69 329 VAL A N 1
ATOM 2507 C CA . VAL A 1 329 ? -5.498 -29.613 -3.726 1.00 33.69 329 VAL A CA 1
ATOM 2508 C C . VAL A 1 329 ? -6.693 -29.718 -4.686 1.00 33.69 329 VAL A C 1
ATOM 2510 O O . VAL A 1 329 ? -7.833 -29.706 -4.246 1.00 33.69 329 VAL A O 1
ATOM 2513 N N . ARG A 1 330 ? -6.474 -29.879 -6.000 1.00 31.66 330 ARG A N 1
ATOM 2514 C CA . ARG A 1 330 ? -7.567 -30.176 -6.952 1.00 31.66 330 ARG A CA 1
ATOM 2515 C C . ARG A 1 330 ? -8.003 -31.650 -6.968 1.00 31.66 330 ARG A C 1
ATOM 2517 O O . ARG A 1 330 ? -8.939 -31.980 -7.689 1.00 31.66 330 ARG A O 1
ATOM 2524 N N . ALA A 1 331 ? -7.329 -32.523 -6.218 1.00 31.34 331 ALA A N 1
ATOM 2525 C CA . ALA A 1 331 ? -7.612 -33.958 -6.149 1.00 31.34 331 ALA A CA 1
ATOM 2526 C C . ALA A 1 331 ? -8.203 -34.404 -4.794 1.00 31.34 331 ALA A C 1
ATOM 2528 O O . ALA A 1 331 ? -8.260 -35.604 -4.524 1.00 31.34 331 ALA A O 1
ATOM 2529 N N . SER A 1 332 ? -8.643 -33.459 -3.959 1.00 29.53 332 SER A N 1
ATOM 2530 C CA . SER A 1 332 ? -9.219 -33.692 -2.627 1.00 29.53 332 SER A CA 1
ATOM 2531 C C . SER A 1 332 ? -10.456 -32.842 -2.393 1.00 29.53 332 SER A C 1
ATOM 2533 O O . SER A 1 332 ? -10.339 -31.619 -2.628 1.00 29.53 332 SER A O 1
#